Protein AF-A0A0R0M0Q2-F1 (afdb_monomer_lite)

Organism: NCBI:txid146866

Structure (mmCIF, N/CA/C/O backbone):
data_AF-A0A0R0M0Q2-F1
#
_entry.id   AF-A0A0R0M0Q2-F1
#
loop_
_atom_site.group_PDB
_atom_site.id
_atom_site.type_symbol
_atom_site.label_atom_id
_atom_site.label_alt_id
_atom_site.label_comp_id
_atom_site.label_asym_id
_atom_site.label_entity_id
_atom_site.label_seq_id
_atom_site.pdbx_PDB_ins_code
_atom_site.Cartn_x
_atom_site.Cartn_y
_atom_site.Cartn_z
_atom_site.occupancy
_atom_site.B_iso_or_equiv
_atom_site.auth_seq_id
_atom_site.auth_comp_id
_atom_site.auth_asym_id
_atom_site.auth_atom_id
_atom_site.pdbx_PDB_model_num
ATOM 1 N N . MET A 1 1 ? 24.025 -83.925 3.815 1.00 33.19 1 MET A N 1
ATOM 2 C CA . MET A 1 1 ? 25.400 -83.515 3.449 1.00 33.19 1 MET A CA 1
ATOM 3 C C . MET A 1 1 ? 25.375 -81.989 3.441 1.00 33.19 1 MET A C 1
ATOM 5 O O . MET A 1 1 ? 24.618 -81.449 2.650 1.00 33.19 1 MET A O 1
ATOM 9 N N . ASN A 1 2 ? 25.779 -81.304 4.524 1.00 28.03 2 ASN A N 1
ATOM 10 C CA . ASN A 1 2 ? 27.154 -80.847 4.848 1.00 28.03 2 ASN A CA 1
ATOM 11 C C . ASN A 1 2 ? 27.839 -80.203 3.626 1.00 28.03 2 ASN A C 1
ATOM 13 O O . ASN A 1 2 ? 27.833 -80.823 2.573 1.00 28.03 2 ASN A O 1
ATOM 17 N N . SER A 1 3 ? 28.475 -79.031 3.661 1.00 30.06 3 SER A N 1
ATOM 18 C CA . SER A 1 3 ? 28.920 -78.139 4.746 1.00 30.06 3 SER A CA 1
ATOM 19 C C . SER A 1 3 ? 29.700 -76.978 4.098 1.00 30.06 3 SER A C 1
ATOM 21 O O . SER A 1 3 ? 30.450 -77.284 3.181 1.00 30.06 3 SER A O 1
ATOM 23 N N . ALA A 1 4 ? 29.578 -75.752 4.641 1.00 29.45 4 ALA A N 1
ATOM 24 C CA . ALA A 1 4 ? 30.628 -74.716 4.817 1.00 29.45 4 ALA A CA 1
ATOM 25 C C . ALA A 1 4 ? 31.415 -74.223 3.547 1.00 29.45 4 ALA A C 1
ATOM 27 O O . ALA A 1 4 ? 31.386 -74.862 2.514 1.00 29.45 4 ALA A O 1
ATOM 28 N N . GLU A 1 5 ? 32.058 -73.053 3.425 1.00 30.53 5 GLU A N 1
ATOM 29 C CA . GLU A 1 5 ? 32.823 -72.193 4.335 1.00 30.53 5 GLU A CA 1
ATOM 30 C C . GLU A 1 5 ? 32.926 -70.733 3.808 1.00 30.53 5 GLU A C 1
ATOM 32 O O . GLU A 1 5 ? 33.046 -70.492 2.612 1.00 30.53 5 GLU A O 1
ATOM 37 N N . TYR A 1 6 ? 32.847 -69.790 4.759 1.00 29.73 6 TYR A N 1
ATOM 38 C CA . TYR A 1 6 ? 33.606 -68.543 5.004 1.00 29.73 6 TYR A CA 1
ATOM 39 C C . TYR A 1 6 ? 34.264 -67.715 3.872 1.00 29.73 6 TYR A C 1
ATOM 41 O O . TYR A 1 6 ? 35.051 -68.213 3.085 1.00 29.73 6 TYR A O 1
ATOM 49 N N . HIS A 1 7 ? 34.105 -66.380 3.933 1.00 28.92 7 HIS A N 1
ATOM 50 C CA . HIS A 1 7 ? 35.119 -65.494 4.542 1.00 28.92 7 HIS A CA 1
ATOM 51 C C . HIS A 1 7 ? 34.581 -64.078 4.825 1.00 28.92 7 HIS A C 1
ATOM 53 O O . HIS A 1 7 ? 34.069 -63.376 3.958 1.00 28.92 7 HIS A O 1
ATOM 59 N N . ILE A 1 8 ? 34.740 -63.677 6.087 1.00 29.77 8 ILE A N 1
ATOM 60 C CA . ILE A 1 8 ? 34.576 -62.329 6.632 1.00 29.77 8 ILE A CA 1
ATOM 61 C C . ILE A 1 8 ? 35.973 -61.700 6.693 1.00 29.77 8 ILE A C 1
ATOM 63 O O . ILE A 1 8 ? 36.909 -62.368 7.129 1.00 29.77 8 ILE A O 1
ATOM 67 N N . PHE A 1 9 ? 36.103 -60.414 6.361 1.00 29.97 9 PHE A N 1
ATOM 68 C CA . PHE A 1 9 ? 37.214 -59.586 6.837 1.00 29.97 9 PHE A CA 1
ATOM 69 C C . PHE A 1 9 ? 36.668 -58.482 7.746 1.00 29.97 9 PHE A C 1
ATOM 71 O O . PHE A 1 9 ? 35.964 -57.579 7.301 1.00 29.97 9 PHE A O 1
ATOM 78 N N . PHE A 1 10 ? 37.015 -58.572 9.031 1.00 31.22 10 PHE A N 1
ATOM 79 C CA . PHE A 1 10 ? 37.026 -57.453 9.967 1.00 31.22 10 PHE A CA 1
ATOM 80 C C . PHE A 1 10 ? 38.476 -57.009 10.153 1.00 31.22 10 PHE A C 1
ATOM 82 O O . PHE A 1 10 ? 39.348 -57.839 10.399 1.00 31.22 10 PHE A O 1
ATOM 89 N N . SER A 1 11 ? 38.713 -55.701 10.139 1.00 29.50 11 SER A N 1
ATOM 90 C CA . SER A 1 11 ? 39.855 -55.091 10.820 1.00 29.50 11 SER A CA 1
ATOM 91 C C . SER A 1 11 ? 39.334 -54.149 11.909 1.00 29.50 11 SER A C 1
ATOM 93 O O . SER A 1 11 ? 38.863 -53.046 11.641 1.00 29.50 11 SER A O 1
ATOM 95 N N . THR A 1 12 ? 39.388 -54.642 13.141 1.00 34.41 12 THR A N 1
ATOM 96 C CA . THR A 1 12 ? 39.450 -53.936 14.437 1.00 34.41 12 THR A CA 1
ATOM 97 C C . THR A 1 12 ? 40.794 -53.171 14.536 1.00 34.41 12 THR A C 1
ATOM 99 O O . THR A 1 12 ? 41.750 -53.622 13.920 1.00 34.41 12 THR A O 1
ATOM 102 N N . ILE A 1 13 ? 41.046 -52.039 15.211 1.00 34.59 13 ILE A N 1
ATOM 103 C CA . ILE A 1 13 ? 40.633 -51.436 16.493 1.00 34.59 13 ILE A CA 1
ATOM 104 C C . ILE A 1 13 ? 40.911 -49.916 16.411 1.00 34.59 13 ILE A C 1
ATOM 106 O O . ILE A 1 13 ? 41.911 -49.508 15.823 1.00 34.59 13 ILE A O 1
ATOM 110 N N . GLY A 1 14 ? 40.100 -49.094 17.093 1.00 30.59 14 GLY A N 1
ATOM 111 C CA . GLY A 1 14 ? 40.451 -47.703 17.409 1.00 30.59 14 GLY A CA 1
ATOM 112 C C . GLY A 1 14 ? 39.294 -46.839 17.921 1.00 30.59 14 GLY A C 1
ATOM 113 O O . GLY A 1 14 ? 39.021 -45.794 17.344 1.00 30.59 14 GLY A O 1
ATOM 114 N N . THR A 1 15 ? 38.586 -47.252 18.977 1.00 43.50 15 THR A N 1
ATOM 115 C CA . THR A 1 15 ? 37.576 -46.415 19.659 1.00 43.50 15 THR A CA 1
ATOM 116 C C . THR A 1 15 ? 38.139 -45.767 20.928 1.00 43.50 15 THR A C 1
ATOM 118 O O . THR A 1 15 ? 38.531 -46.501 21.837 1.00 43.50 15 THR A O 1
ATOM 121 N N . PRO A 1 16 ? 38.080 -44.430 21.074 1.00 41.22 16 PRO A N 1
ATOM 122 C CA . PRO A 1 16 ? 37.905 -43.766 22.362 1.00 41.22 16 PRO A CA 1
ATOM 123 C C . PRO A 1 16 ? 36.407 -43.690 22.767 1.00 41.22 16 PRO A C 1
ATOM 125 O O . PRO A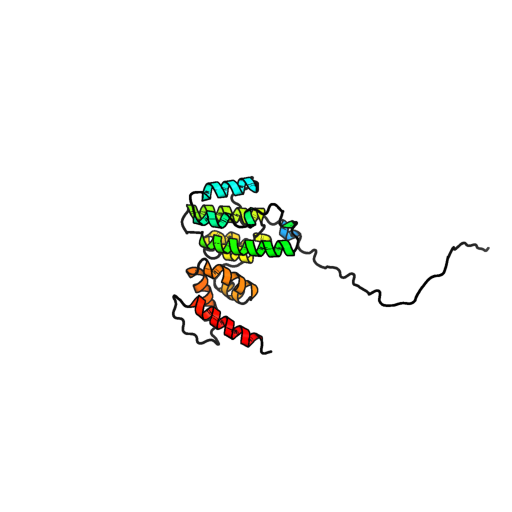 1 16 ? 35.532 -43.793 21.904 1.00 41.22 16 PRO A O 1
ATOM 128 N N . PRO A 1 17 ? 36.094 -43.538 24.072 1.00 41.28 17 PRO A N 1
ATOM 129 C CA . PRO A 1 17 ? 34.765 -43.761 24.661 1.00 41.28 17 PRO A CA 1
ATOM 130 C C . PRO A 1 17 ? 33.812 -42.542 24.540 1.00 41.28 17 PRO A C 1
ATOM 132 O O . PRO A 1 17 ? 34.216 -41.466 24.097 1.00 41.28 17 PRO A O 1
ATOM 135 N N . PRO A 1 18 ? 32.516 -42.697 24.891 1.00 52.56 18 PRO A N 1
ATOM 136 C CA . PRO A 1 18 ? 31.420 -41.920 24.331 1.00 52.56 18 PRO A CA 1
ATOM 137 C C . PRO A 1 18 ? 31.170 -40.631 25.111 1.00 52.56 18 PRO A C 1
ATOM 139 O O . PRO A 1 18 ? 30.980 -40.646 26.325 1.00 52.56 18 PRO A O 1
ATOM 142 N N . SER A 1 19 ? 31.029 -39.505 24.413 1.00 38.22 19 SER A N 1
ATOM 143 C CA . SER A 1 19 ? 30.287 -38.385 24.985 1.00 38.22 19 SER A CA 1
ATOM 144 C C . SER A 1 19 ? 29.525 -37.611 23.913 1.00 38.22 19 SER A C 1
ATOM 146 O O . SER A 1 19 ? 30.083 -37.008 23.005 1.00 38.22 19 SER A O 1
ATOM 148 N N . LYS A 1 20 ? 28.195 -37.670 24.034 1.00 42.44 20 LYS A N 1
ATOM 149 C CA . LYS A 1 20 ? 27.246 -36.669 23.537 1.00 42.44 20 LYS A CA 1
ATOM 150 C C . LYS A 1 20 ? 27.413 -36.248 22.066 1.00 42.44 20 LYS A C 1
ATOM 152 O O . LYS A 1 20 ? 27.456 -35.060 21.778 1.00 42.44 20 LYS A O 1
ATOM 157 N N . MET A 1 21 ? 27.310 -37.177 21.115 1.00 30.28 21 MET A N 1
ATOM 158 C CA . MET A 1 21 ? 26.743 -36.839 19.798 1.00 30.28 21 MET A CA 1
ATOM 159 C C . MET A 1 21 ? 25.244 -37.113 19.816 1.00 30.28 21 MET A C 1
ATOM 161 O O . MET A 1 21 ? 24.720 -38.076 19.275 1.00 30.28 21 MET A O 1
ATOM 165 N N . VAL A 1 22 ? 24.586 -36.257 20.593 1.00 35.62 22 VAL A N 1
ATOM 166 C CA . VAL A 1 22 ? 23.352 -35.576 20.237 1.00 35.62 22 VAL A CA 1
ATOM 167 C C . VAL A 1 22 ? 22.468 -36.336 19.240 1.00 35.62 22 VAL A C 1
ATOM 169 O O . VAL A 1 22 ? 22.621 -36.230 18.025 1.00 35.62 22 VAL A O 1
ATOM 172 N N . LYS A 1 23 ? 21.442 -36.996 19.785 1.00 38.28 23 LYS A N 1
ATOM 173 C CA . LYS A 1 23 ? 20.125 -37.072 19.150 1.00 38.28 23 LYS A CA 1
ATOM 174 C C . LYS A 1 23 ? 19.669 -35.635 18.816 1.00 38.28 23 LYS A C 1
ATOM 176 O O . LYS A 1 23 ? 18.943 -35.029 19.591 1.00 38.28 23 LYS A O 1
ATOM 181 N N . ARG A 1 24 ? 20.163 -35.056 17.720 1.00 32.81 24 ARG A N 1
ATOM 182 C CA . ARG A 1 24 ? 19.582 -33.893 17.034 1.00 32.81 24 ARG A CA 1
ATOM 183 C C . ARG A 1 24 ? 18.883 -34.535 15.854 1.00 32.81 24 ARG A C 1
ATOM 185 O O . ARG A 1 24 ? 19.502 -34.902 14.865 1.00 32.81 24 ARG A O 1
ATOM 192 N N . GLU A 1 25 ? 17.643 -34.954 16.063 1.00 34.62 25 GLU A N 1
ATOM 193 C CA . GLU A 1 25 ? 16.556 -34.129 15.544 1.00 34.62 25 GLU A CA 1
ATOM 194 C C . GLU A 1 25 ? 16.832 -33.842 14.065 1.00 34.62 25 GLU A C 1
ATOM 196 O O . GLU A 1 25 ? 17.155 -32.739 13.648 1.00 34.62 25 GLU A O 1
ATOM 201 N N . ILE A 1 26 ? 16.702 -34.861 13.223 1.00 33.97 26 ILE A N 1
ATOM 202 C CA . ILE A 1 26 ? 15.508 -35.039 12.377 1.00 33.97 26 ILE A CA 1
ATOM 203 C C . ILE A 1 26 ? 14.237 -34.356 12.957 1.00 33.97 26 ILE A C 1
ATOM 205 O O . ILE A 1 26 ? 13.189 -34.968 13.139 1.00 33.97 26 ILE A O 1
ATOM 209 N N . LEU A 1 27 ? 14.315 -33.054 13.243 1.00 31.27 27 LEU A N 1
ATOM 210 C CA . LEU A 1 27 ? 13.204 -32.123 13.139 1.00 31.27 27 LEU A CA 1
ATOM 211 C C . LEU A 1 27 ? 13.241 -31.722 11.664 1.00 31.27 27 LEU A C 1
ATOM 213 O O . LEU A 1 27 ? 13.905 -30.775 11.264 1.00 31.27 27 LEU A O 1
ATOM 217 N N . ARG A 1 28 ? 12.671 -32.524 10.759 1.00 32.09 28 ARG A N 1
ATOM 218 C CA . ARG A 1 28 ? 11.304 -32.259 10.291 1.00 32.09 28 ARG A CA 1
ATOM 219 C C . ARG A 1 28 ? 10.938 -30.790 10.520 1.00 32.09 28 ARG A C 1
ATOM 221 O O . ARG A 1 28 ? 10.085 -30.479 11.348 1.00 32.09 28 ARG A O 1
ATOM 228 N N . VAL A 1 29 ? 11.542 -29.896 9.736 1.00 30.59 29 VAL A N 1
ATOM 229 C CA . VAL A 1 29 ? 10.914 -28.617 9.405 1.00 30.59 29 VAL A CA 1
ATOM 230 C C . VAL A 1 29 ? 9.670 -28.962 8.588 1.00 30.59 29 VAL A C 1
ATOM 232 O O . VAL A 1 29 ? 9.652 -29.011 7.360 1.00 30.59 29 VAL A O 1
ATOM 235 N N . LYS A 1 30 ? 8.614 -29.312 9.324 1.00 32.03 30 LYS A N 1
ATOM 236 C CA . LYS A 1 30 ? 7.230 -29.293 8.882 1.00 32.03 30 LYS A CA 1
ATOM 237 C C . LYS A 1 30 ? 6.885 -27.837 8.562 1.00 32.03 30 LYS A C 1
ATOM 239 O O . LYS A 1 30 ? 6.341 -27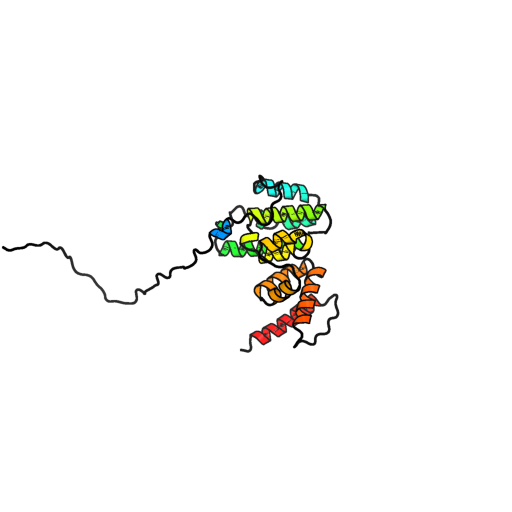.150 9.416 1.00 32.03 30 LYS A O 1
ATOM 244 N N . SER A 1 31 ? 7.179 -27.369 7.352 1.00 34.66 31 SER A N 1
ATOM 245 C CA . SER A 1 31 ? 6.522 -26.170 6.804 1.00 34.66 31 SER A CA 1
ATOM 246 C C . SER A 1 31 ? 6.673 -25.993 5.288 1.00 34.66 31 SER A C 1
ATOM 248 O O . SER A 1 31 ? 6.588 -24.877 4.798 1.00 34.66 31 SER A O 1
ATOM 250 N N . PHE A 1 32 ? 6.749 -27.064 4.492 1.00 32.50 32 PHE A N 1
ATOM 251 C CA . PHE A 1 32 ? 6.430 -26.964 3.052 1.00 32.50 32 PHE A CA 1
ATOM 252 C C . PHE A 1 32 ? 4.911 -27.021 2.777 1.00 32.50 32 PHE A C 1
ATOM 254 O O . PHE A 1 32 ? 4.456 -27.526 1.759 1.00 32.50 32 PHE A O 1
ATOM 261 N N . LYS A 1 33 ? 4.096 -26.465 3.683 1.00 38.97 33 LYS A N 1
ATOM 262 C CA . LYS A 1 33 ? 2.758 -25.963 3.345 1.00 38.97 33 LYS A CA 1
ATOM 263 C C . LYS A 1 33 ? 2.892 -24.453 3.172 1.00 38.97 33 LYS A C 1
ATOM 265 O O . LYS A 1 33 ? 2.846 -23.765 4.187 1.00 38.97 33 LYS A O 1
ATOM 270 N N . LYS A 1 34 ? 3.106 -23.983 1.931 1.00 39.62 34 LYS A N 1
ATOM 271 C CA . LYS A 1 34 ? 2.775 -22.620 1.428 1.00 39.62 34 LYS A CA 1
ATOM 272 C C . LYS A 1 34 ? 3.296 -22.292 0.012 1.00 39.62 34 LYS A C 1
ATOM 274 O O . LYS A 1 34 ? 3.368 -21.128 -0.355 1.00 39.62 34 LYS A O 1
ATOM 279 N N . THR A 1 35 ? 3.626 -23.268 -0.833 1.00 37.94 35 THR A N 1
ATOM 280 C CA . THR A 1 35 ? 3.962 -22.975 -2.245 1.00 37.94 35 THR A CA 1
ATOM 281 C C . THR A 1 35 ? 2.740 -22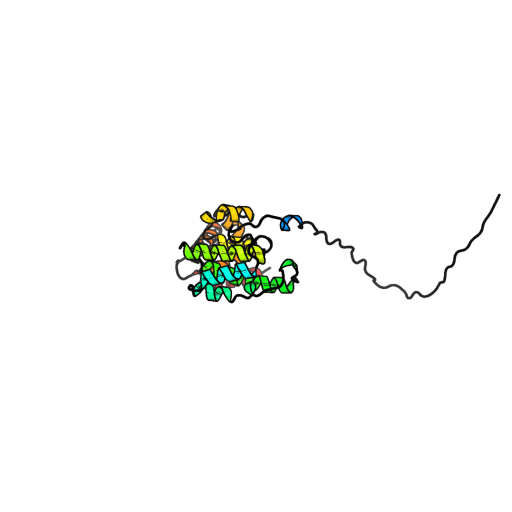.634 -3.105 1.00 37.94 35 THR A C 1
ATOM 283 O O . THR A 1 35 ? 2.889 -22.004 -4.145 1.00 37.94 35 THR A O 1
ATOM 286 N N . THR A 1 36 ? 1.523 -22.970 -2.667 1.00 39.06 36 THR A N 1
ATOM 287 C CA . THR A 1 36 ? 0.279 -22.675 -3.400 1.00 39.06 36 THR A CA 1
ATOM 288 C C . THR A 1 36 ? -0.139 -21.200 -3.366 1.00 39.06 36 THR A C 1
ATOM 290 O O . THR A 1 36 ? -0.821 -20.756 -4.283 1.00 39.06 36 THR A O 1
ATOM 293 N N . ASP A 1 37 ? 0.296 -20.415 -2.371 1.00 44.16 37 ASP A N 1
ATOM 294 C CA . ASP A 1 37 ? -0.044 -18.980 -2.267 1.00 44.16 37 ASP A CA 1
ATOM 295 C C . ASP A 1 37 ? 0.767 -18.090 -3.231 1.00 44.16 37 ASP A C 1
ATOM 297 O O . ASP A 1 37 ? 0.371 -16.962 -3.517 1.00 44.16 37 ASP A O 1
ATOM 301 N N . LEU A 1 38 ? 1.891 -18.583 -3.768 1.00 42.28 38 LEU A N 1
ATOM 302 C CA . LEU A 1 38 ? 2.772 -17.812 -4.658 1.00 42.28 38 LEU A CA 1
ATOM 303 C C . LEU A 1 38 ? 2.243 -17.690 -6.098 1.00 42.28 38 LEU A C 1
ATOM 305 O O . LEU A 1 38 ? 2.768 -16.889 -6.869 1.00 42.28 38 LEU A O 1
ATOM 309 N N . TYR A 1 39 ? 1.199 -18.441 -6.457 1.00 46.22 39 TYR A N 1
ATOM 310 C CA . TYR A 1 39 ? 0.616 -18.460 -7.806 1.00 46.22 39 TYR A CA 1
ATOM 311 C C . TYR A 1 39 ? -0.769 -17.807 -7.880 1.00 46.22 39 TYR A C 1
ATOM 313 O O . TYR A 1 39 ? -1.480 -17.956 -8.873 1.00 46.22 39 TYR A O 1
ATOM 321 N N . GLN A 1 40 ? -1.170 -17.060 -6.849 1.00 55.38 40 GLN A N 1
ATOM 322 C CA . GLN A 1 40 ? -2.368 -16.231 -6.940 1.00 55.38 40 GLN A CA 1
ATOM 323 C C . GLN A 1 40 ? -2.114 -15.070 -7.909 1.00 55.38 40 GLN A C 1
ATOM 325 O O . GLN A 1 40 ? -1.060 -14.418 -7.861 1.00 55.38 40 GLN A O 1
ATOM 330 N N . LYS A 1 41 ? -3.088 -14.836 -8.803 1.00 59.91 41 LYS A N 1
ATOM 331 C CA . LYS A 1 41 ? -3.115 -13.647 -9.662 1.00 59.91 41 LYS A CA 1
ATOM 332 C C . LYS A 1 41 ? -2.965 -12.408 -8.768 1.00 59.91 41 LYS A C 1
ATOM 334 O O . LYS A 1 41 ? -3.634 -12.366 -7.732 1.00 59.91 41 LYS A O 1
ATOM 339 N N . PRO A 1 42 ? -2.122 -11.430 -9.141 1.00 64.69 42 PRO A N 1
ATOM 340 C CA . PRO A 1 42 ? -1.917 -10.245 -8.324 1.00 64.69 42 PRO A CA 1
ATOM 341 C C . PRO A 1 42 ? -3.241 -9.544 -8.023 1.00 64.69 42 PRO A C 1
ATOM 343 O O . PRO A 1 42 ? -4.164 -9.533 -8.846 1.00 64.69 42 PRO A O 1
ATOM 346 N N . VAL A 1 43 ? -3.340 -8.982 -6.820 1.00 60.19 43 VAL A N 1
ATOM 347 C CA . VAL A 1 43 ? -4.589 -8.388 -6.313 1.00 60.19 43 VAL A CA 1
ATOM 348 C C . VAL A 1 43 ? -5.083 -7.247 -7.205 1.00 60.19 43 VAL A C 1
ATOM 350 O O . VAL A 1 43 ? -6.291 -7.120 -7.424 1.00 60.19 43 VAL A O 1
ATOM 353 N N . PHE A 1 44 ? -4.138 -6.492 -7.759 1.00 65.75 44 PHE A N 1
ATOM 354 C CA . PHE A 1 44 ? -4.336 -5.301 -8.567 1.00 65.75 44 PHE A CA 1
ATOM 355 C C . PHE A 1 44 ? -3.394 -5.366 -9.772 1.00 65.75 44 PHE A C 1
ATOM 357 O O . PHE A 1 44 ? -2.200 -5.608 -9.588 1.00 65.75 44 PHE A O 1
ATOM 364 N N . LEU A 1 45 ? -3.932 -5.195 -10.982 1.00 64.12 45 LEU A N 1
ATOM 365 C CA . LEU A 1 45 ? -3.152 -5.108 -12.214 1.00 64.12 45 LEU A CA 1
ATOM 366 C C . LEU A 1 45 ? -3.748 -4.056 -13.141 1.00 64.12 45 LEU A C 1
ATOM 368 O O . LEU A 1 45 ? -4.895 -4.190 -13.567 1.00 64.12 45 LEU A O 1
ATOM 372 N N . LEU A 1 46 ? -2.969 -3.032 -13.483 1.00 77.56 46 LEU A N 1
ATOM 373 C CA . LEU A 1 46 ? -3.344 -2.108 -14.552 1.00 77.56 46 LEU A CA 1
ATOM 374 C C . LEU A 1 46 ? -3.060 -2.767 -15.908 1.00 77.56 46 LEU A C 1
ATOM 376 O O . LEU A 1 46 ? -1.932 -3.167 -16.182 1.00 77.56 46 LEU A O 1
ATOM 380 N N . GLU A 1 47 ? -4.064 -2.848 -16.784 1.00 77.19 47 GLU A N 1
ATOM 381 C CA . GLU A 1 47 ? -3.924 -3.504 -18.099 1.00 77.19 47 GLU A CA 1
ATOM 382 C C . GLU A 1 47 ? -2.759 -2.926 -18.914 1.00 77.19 47 GLU A C 1
ATOM 384 O O . GLU A 1 47 ? -1.939 -3.650 -19.470 1.00 77.19 47 GLU A O 1
ATOM 389 N N . LYS A 1 48 ? -2.615 -1.600 -18.889 1.00 76.69 48 LYS A N 1
ATOM 390 C CA . LYS A 1 48 ? -1.560 -0.872 -19.607 1.00 76.69 48 LYS A CA 1
ATOM 391 C C . LYS A 1 48 ? -0.138 -1.085 -19.084 1.00 76.69 48 LYS A C 1
ATOM 393 O O . LYS A 1 48 ? 0.793 -0.527 -19.654 1.00 76.69 48 LYS A O 1
ATOM 398 N N . THR A 1 49 ? 0.038 -1.813 -17.986 1.00 85.00 49 THR A N 1
ATOM 399 C CA . THR A 1 49 ? 1.357 -2.116 -17.420 1.00 85.00 49 THR A CA 1
ATOM 400 C C . THR A 1 49 ? 1.668 -3.610 -17.439 1.00 85.00 49 THR A C 1
ATOM 402 O O . THR A 1 49 ? 2.690 -4.007 -16.885 1.00 85.00 49 THR A O 1
ATOM 405 N N . LEU A 1 50 ? 0.794 -4.458 -18.003 1.00 82.88 50 LEU A N 1
ATOM 406 C CA . LEU A 1 50 ? 0.938 -5.922 -17.979 1.00 82.88 50 LEU A CA 1
ATOM 407 C C . LEU A 1 50 ? 2.251 -6.400 -18.605 1.00 82.88 50 LEU A C 1
ATOM 409 O O . LEU A 1 50 ? 2.943 -7.205 -17.993 1.00 82.88 50 LEU A O 1
ATOM 413 N N . GLU A 1 51 ? 2.599 -5.843 -19.763 1.00 84.56 51 GLU A N 1
ATOM 414 C CA . GLU A 1 51 ? 3.783 -6.230 -20.542 1.00 84.56 51 GLU A CA 1
ATOM 415 C C . GLU A 1 51 ? 5.038 -5.419 -20.189 1.00 84.56 51 GLU A C 1
ATOM 417 O O . GLU A 1 51 ? 6.108 -5.671 -20.735 1.00 84.56 51 GLU A O 1
ATOM 422 N N . LEU A 1 52 ? 4.917 -4.419 -19.309 1.00 87.25 52 LEU A N 1
ATOM 423 C CA . LEU A 1 52 ? 6.052 -3.572 -18.952 1.00 87.25 52 LEU A CA 1
ATOM 424 C C . LEU A 1 52 ? 6.956 -4.316 -17.988 1.00 87.25 52 LEU A C 1
ATOM 426 O O . LEU A 1 52 ? 6.490 -4.726 -16.924 1.00 87.25 52 LEU A O 1
ATOM 430 N N . ASP A 1 53 ? 8.246 -4.393 -18.304 1.00 90.31 53 ASP A N 1
ATOM 431 C CA . ASP A 1 53 ? 9.252 -4.842 -17.349 1.00 90.31 53 ASP A CA 1
ATOM 432 C C . ASP A 1 53 ? 9.451 -3.822 -16.207 1.00 90.31 53 ASP A C 1
ATOM 434 O O . ASP A 1 53 ? 8.793 -2.777 -16.113 1.00 90.31 53 ASP A O 1
ATOM 438 N N . LYS A 1 54 ? 10.341 -4.151 -15.268 1.00 89.00 54 LYS A N 1
ATOM 439 C CA . LYS A 1 54 ? 10.564 -3.330 -14.077 1.00 89.00 54 LYS A CA 1
ATOM 440 C C . LYS A 1 54 ? 11.110 -1.940 -14.401 1.00 89.00 54 LYS A C 1
ATOM 442 O O . LYS A 1 54 ? 10.740 -0.988 -13.715 1.00 89.00 54 LYS A O 1
ATOM 447 N N . GLU A 1 55 ? 11.996 -1.825 -15.383 1.00 91.31 55 GLU A N 1
ATOM 448 C CA . GLU A 1 55 ? 12.619 -0.554 -15.756 1.00 91.31 55 GLU A CA 1
ATOM 449 C C . GLU A 1 55 ? 11.614 0.299 -16.532 1.00 91.31 55 GLU A C 1
ATOM 451 O O . GLU A 1 55 ? 11.335 1.425 -16.128 1.00 91.31 55 GLU A O 1
ATOM 456 N N . GLN A 1 56 ? 10.934 -0.287 -17.517 1.00 93.00 56 GLN A N 1
ATOM 457 C CA . GLN A 1 56 ? 9.884 0.373 -18.295 1.00 93.00 56 GLN A CA 1
ATOM 458 C C . GLN A 1 56 ? 8.728 0.878 -17.421 1.00 93.00 56 GLN A C 1
ATOM 460 O O . GLN A 1 56 ? 8.223 1.988 -17.606 1.00 93.00 56 GLN A O 1
ATOM 465 N N . HIS A 1 57 ? 8.296 0.081 -16.440 1.00 92.44 57 HIS A N 1
ATOM 466 C CA . HIS A 1 57 ? 7.244 0.497 -15.519 1.00 92.44 57 HIS A CA 1
ATOM 467 C C . HIS A 1 57 ? 7.723 1.638 -14.603 1.00 92.44 57 HIS A C 1
ATOM 469 O O . HIS A 1 57 ? 6.967 2.573 -14.331 1.00 92.44 57 HIS A O 1
ATOM 475 N N . PHE A 1 58 ? 8.983 1.612 -14.157 1.00 91.69 58 PHE A N 1
ATOM 476 C CA . PHE A 1 58 ? 9.549 2.714 -13.379 1.00 91.69 58 PHE A CA 1
ATOM 477 C C . PHE A 1 58 ? 9.686 4.001 -14.207 1.00 91.69 58 PHE A C 1
ATOM 479 O O . PHE A 1 58 ? 9.319 5.072 -13.723 1.00 91.69 58 PHE A O 1
ATOM 486 N N . ASP A 1 59 ? 10.107 3.904 -15.467 1.00 91.00 59 ASP A N 1
ATOM 487 C CA . ASP A 1 59 ? 10.188 5.042 -16.387 1.00 91.00 59 ASP A CA 1
ATOM 488 C C . ASP A 1 59 ? 8.814 5.665 -16.639 1.00 91.00 59 ASP A C 1
ATOM 490 O O . ASP A 1 59 ? 8.666 6.889 -16.618 1.00 91.00 59 ASP A O 1
ATOM 494 N N . LEU A 1 60 ? 7.772 4.841 -16.782 1.00 90.62 60 LEU A N 1
ATOM 495 C CA . LEU A 1 60 ? 6.400 5.332 -16.873 1.00 90.62 60 LEU A CA 1
ATOM 496 C C . LEU A 1 60 ? 5.987 6.099 -15.604 1.00 90.62 60 LEU A C 1
ATOM 498 O O . LEU A 1 60 ? 5.339 7.142 -15.702 1.00 90.62 60 LEU A O 1
ATOM 502 N N . ILE A 1 61 ? 6.372 5.627 -14.412 1.00 91.19 61 ILE A N 1
ATOM 503 C CA . ILE A 1 61 ? 6.131 6.357 -13.157 1.00 91.19 61 ILE A CA 1
ATOM 504 C C . ILE A 1 61 ? 6.863 7.703 -13.172 1.00 91.19 61 ILE A C 1
ATOM 506 O O . ILE A 1 61 ? 6.256 8.722 -12.832 1.00 91.19 61 ILE A O 1
ATOM 510 N N . LEU A 1 62 ? 8.129 7.742 -13.594 1.00 90.44 62 LEU A N 1
ATOM 511 C CA . LEU A 1 62 ? 8.906 8.982 -13.691 1.00 90.44 62 LEU A CA 1
ATOM 512 C C . LEU A 1 62 ? 8.237 9.990 -14.632 1.00 90.44 62 LEU A C 1
ATOM 514 O O . LEU A 1 62 ? 7.961 11.116 -14.223 1.00 90.44 62 LEU A O 1
ATOM 518 N N . GLN A 1 63 ? 7.863 9.562 -15.838 1.00 88.94 63 GLN A N 1
ATOM 519 C CA . GLN A 1 63 ? 7.178 10.411 -16.819 1.00 88.94 63 GLN A CA 1
ATOM 520 C C . GLN A 1 63 ? 5.868 10.996 -16.281 1.00 88.94 63 GLN A C 1
ATOM 522 O O . GLN A 1 63 ? 5.520 12.136 -16.574 1.00 88.94 63 GLN A O 1
ATOM 527 N N . LYS A 1 64 ? 5.110 10.226 -15.491 1.00 87.56 64 LYS A N 1
ATOM 528 C CA . LYS A 1 64 ? 3.827 10.685 -14.933 1.00 87.56 64 LYS A CA 1
ATOM 529 C C . LYS A 1 64 ? 3.979 11.526 -13.666 1.00 87.56 64 LYS A C 1
ATOM 531 O O . LYS A 1 64 ? 3.017 12.183 -13.273 1.00 87.56 64 LYS A O 1
ATOM 536 N N . THR A 1 65 ? 5.158 11.537 -13.049 1.00 85.38 65 THR A N 1
ATOM 537 C CA . THR A 1 65 ? 5.440 12.265 -11.801 1.00 85.38 65 THR A CA 1
ATOM 538 C C . THR A 1 65 ? 6.341 13.482 -11.985 1.00 85.38 65 THR A C 1
ATOM 540 O O . THR A 1 65 ? 6.582 14.187 -11.005 1.00 85.38 65 THR A O 1
ATOM 543 N N . ASP A 1 66 ? 6.813 13.768 -13.202 1.00 76.56 66 ASP A N 1
ATOM 544 C CA . ASP A 1 66 ? 7.832 14.799 -13.429 1.00 76.56 66 ASP A CA 1
ATOM 545 C C . ASP A 1 66 ? 7.388 16.204 -12.972 1.00 76.56 66 ASP A C 1
ATOM 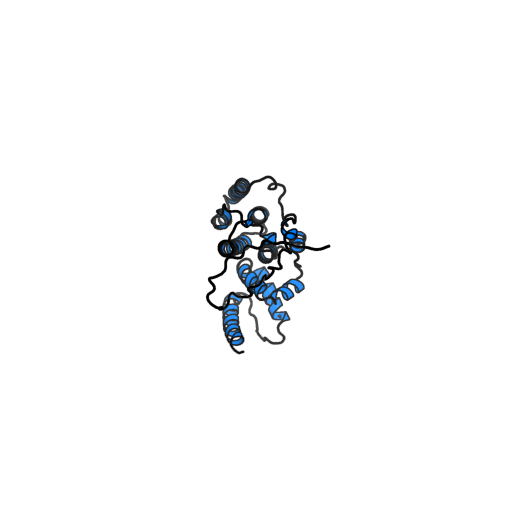547 O O . ASP A 1 66 ? 8.142 16.937 -12.334 1.00 76.56 66 ASP A O 1
ATOM 551 N N . ASP A 1 67 ? 6.109 16.538 -13.113 1.00 73.56 67 ASP A N 1
ATOM 552 C CA . ASP A 1 67 ? 5.590 17.832 -12.645 1.00 73.56 67 ASP A CA 1
ATOM 553 C C . ASP A 1 67 ? 5.127 17.826 -11.176 1.00 73.56 67 ASP A C 1
ATOM 555 O O . ASP A 1 67 ? 4.622 18.827 -10.670 1.00 73.56 67 ASP A O 1
ATOM 559 N N . LEU A 1 68 ? 5.254 16.699 -10.464 1.00 77.81 68 LEU A N 1
ATOM 560 C CA . LEU A 1 68 ? 4.693 16.515 -9.124 1.00 77.81 68 LEU A CA 1
ATOM 561 C C . LEU A 1 68 ? 5.788 16.314 -8.076 1.00 77.81 68 LEU A C 1
ATOM 563 O O . LEU A 1 68 ? 6.212 15.197 -7.763 1.00 77.81 68 LEU A O 1
ATOM 567 N N . SER A 1 69 ? 6.190 17.427 -7.458 1.00 76.44 69 SER A N 1
ATOM 568 C CA . SER A 1 69 ? 7.208 17.475 -6.398 1.00 76.44 69 SER A CA 1
ATOM 569 C C . SER A 1 69 ? 6.952 16.483 -5.253 1.00 76.44 69 SER A C 1
ATOM 571 O O . SER A 1 69 ? 7.900 15.908 -4.712 1.00 76.44 69 SER A O 1
ATOM 573 N N . ILE A 1 70 ? 5.679 16.228 -4.931 1.00 75.69 70 ILE A N 1
ATOM 574 C CA . ILE A 1 70 ? 5.260 15.306 -3.870 1.00 75.69 70 ILE A CA 1
ATOM 575 C C . ILE A 1 70 ? 5.685 13.852 -4.150 1.00 75.69 70 ILE A C 1
ATOM 577 O O . ILE A 1 70 ? 6.173 13.168 -3.250 1.00 75.69 70 ILE A O 1
ATOM 581 N N . TYR A 1 71 ? 5.619 13.404 -5.408 1.00 81.62 71 TYR A N 1
ATOM 582 C CA . TYR A 1 71 ? 6.027 12.054 -5.806 1.00 81.62 71 TYR A CA 1
ATOM 583 C C . TYR A 1 71 ? 7.536 11.952 -6.062 1.00 81.62 71 TYR A C 1
ATOM 585 O O . TYR A 1 71 ? 8.126 10.915 -5.766 1.00 81.62 71 TYR A O 1
ATOM 593 N N . LYS A 1 72 ? 8.211 13.032 -6.485 1.00 80.81 72 LYS A N 1
ATOM 594 C CA . LYS A 1 72 ? 9.681 13.039 -6.658 1.00 80.81 72 LYS A CA 1
ATOM 595 C C . LYS A 1 72 ? 10.433 12.620 -5.391 1.00 80.81 72 LYS A C 1
ATOM 597 O O . LYS A 1 72 ? 11.445 11.926 -5.466 1.00 80.81 72 LYS A O 1
ATOM 602 N N . GLN A 1 73 ? 9.944 13.005 -4.211 1.00 80.00 73 GLN A N 1
ATOM 603 C CA . GLN A 1 73 ? 10.549 12.577 -2.944 1.00 80.00 73 GLN A CA 1
ATOM 604 C C . GLN A 1 73 ? 10.289 11.099 -2.625 1.00 80.00 73 GLN A C 1
ATOM 606 O O . GLN A 1 73 ? 11.149 10.444 -2.032 1.00 80.00 73 GLN A O 1
ATOM 611 N N . LEU A 1 74 ? 9.129 10.567 -3.019 1.00 85.25 74 LEU A N 1
ATOM 612 C CA . LEU A 1 74 ? 8.779 9.158 -2.849 1.00 85.25 74 LEU A CA 1
ATOM 613 C C . LEU A 1 74 ? 9.710 8.253 -3.668 1.00 85.25 74 LEU A C 1
ATOM 615 O O . LEU A 1 74 ? 10.199 7.250 -3.150 1.00 85.25 74 LEU A O 1
ATOM 619 N N . LEU A 1 75 ? 10.005 8.642 -4.913 1.00 84.19 75 LEU A N 1
ATOM 620 C CA . LEU A 1 75 ? 10.818 7.853 -5.848 1.00 84.19 75 LEU A CA 1
ATOM 621 C C . LEU A 1 75 ? 12.301 7.767 -5.461 1.00 84.19 75 LEU A C 1
ATOM 623 O O . LEU A 1 75 ? 13.000 6.866 -5.909 1.00 84.19 75 LEU A O 1
ATOM 627 N N . LYS A 1 76 ? 12.773 8.623 -4.543 1.00 83.94 76 LYS A N 1
ATOM 628 C CA . LYS A 1 76 ? 14.099 8.483 -3.907 1.00 83.94 76 LYS A CA 1
ATOM 629 C C . LYS A 1 76 ? 14.174 7.307 -2.924 1.00 83.94 76 LYS A C 1
ATOM 631 O O . LYS A 1 76 ? 15.235 7.049 -2.354 1.00 83.94 76 LYS A O 1
ATOM 636 N N . SER A 1 77 ? 13.058 6.624 -2.661 1.00 85.12 77 SER A N 1
ATOM 637 C CA . SER A 1 77 ? 13.048 5.454 -1.791 1.00 85.12 77 SER A CA 1
ATOM 638 C C . SER A 1 77 ? 13.901 4.324 -2.357 1.00 85.12 77 SER A C 1
ATOM 640 O O . SER A 1 77 ? 13.871 4.023 -3.549 1.00 85.12 77 SER A O 1
ATOM 642 N N . LYS A 1 78 ? 14.604 3.624 -1.461 1.00 85.25 78 LYS A N 1
ATOM 643 C CA . LYS A 1 78 ? 15.445 2.479 -1.816 1.00 85.25 78 LYS A CA 1
ATOM 644 C C . LYS A 1 78 ? 14.667 1.339 -2.471 1.00 85.25 78 LYS A C 1
ATOM 646 O O . LYS A 1 78 ? 15.281 0.538 -3.158 1.00 85.25 78 LYS A O 1
ATOM 651 N N . ILE A 1 79 ? 13.346 1.249 -2.299 1.00 89.06 79 ILE A N 1
ATOM 652 C CA . ILE A 1 79 ? 12.578 0.152 -2.909 1.00 89.06 79 ILE A CA 1
ATOM 653 C C . ILE A 1 79 ? 12.606 0.185 -4.444 1.00 89.06 79 ILE A C 1
ATOM 655 O O . ILE A 1 79 ? 12.552 -0.874 -5.062 1.00 89.06 79 ILE A O 1
ATOM 659 N N . PHE A 1 80 ? 12.760 1.369 -5.049 1.00 86.94 80 PHE A N 1
ATOM 660 C CA . PHE A 1 80 ? 12.814 1.534 -6.505 1.00 86.94 80 PHE A CA 1
ATOM 661 C C . PHE A 1 80 ? 14.204 1.246 -7.091 1.00 86.94 80 PHE A C 1
ATOM 663 O O . PHE A 1 80 ? 14.321 0.957 -8.275 1.00 86.94 80 PHE A O 1
ATOM 670 N N . SER A 1 81 ? 15.262 1.268 -6.272 1.00 83.50 81 SER A N 1
ATOM 671 C CA . SER A 1 81 ? 16.639 0.999 -6.713 1.00 83.50 81 SER A CA 1
ATOM 672 C C . SER A 1 81 ? 17.115 -0.431 -6.443 1.00 83.50 81 SER A C 1
ATOM 674 O O . SER A 1 81 ? 18.212 -0.819 -6.850 1.00 83.50 81 SER A O 1
ATOM 676 N N . VAL A 1 82 ? 16.307 -1.248 -5.762 1.00 81.44 82 VAL A N 1
ATOM 677 C CA . VAL A 1 82 ? 16.643 -2.646 -5.476 1.00 81.44 82 VAL A CA 1
ATOM 678 C C . VAL A 1 82 ? 16.547 -3.463 -6.763 1.00 81.44 82 VAL A C 1
ATOM 680 O O . VAL A 1 82 ? 15.452 -3.762 -7.225 1.00 81.44 82 VAL A O 1
ATOM 683 N N . LYS A 1 83 ? 17.691 -3.862 -7.330 1.00 80.50 83 LYS A N 1
ATOM 684 C CA . LYS A 1 83 ? 17.749 -4.737 -8.519 1.00 80.50 83 LYS A CA 1
ATOM 685 C C . LYS A 1 83 ? 17.474 -6.209 -8.206 1.00 80.50 83 LYS A C 1
ATOM 687 O O . LYS A 1 83 ? 16.979 -6.937 -9.056 1.00 80.50 83 LYS A O 1
ATOM 692 N N . LYS A 1 84 ? 17.793 -6.646 -6.987 1.00 82.56 84 LYS A N 1
ATOM 693 C CA . LYS A 1 84 ? 17.678 -8.047 -6.572 1.00 82.56 84 LYS A CA 1
ATOM 694 C C . LYS A 1 84 ? 16.211 -8.459 -6.422 1.00 82.56 84 LYS A C 1
ATOM 696 O O . LYS A 1 84 ? 15.436 -7.737 -5.797 1.00 82.56 84 LYS A O 1
ATOM 701 N N . ASP A 1 85 ? 15.859 -9.634 -6.940 1.00 84.81 85 ASP A N 1
ATOM 702 C CA . ASP A 1 85 ? 14.532 -10.218 -6.741 1.00 84.81 85 ASP A CA 1
ATOM 703 C C . ASP A 1 85 ? 14.294 -10.502 -5.253 1.00 84.81 85 ASP A C 1
ATOM 705 O O . ASP A 1 85 ? 15.131 -11.113 -4.576 1.00 84.81 85 ASP A O 1
ATOM 709 N N . ARG A 1 86 ? 13.137 -10.067 -4.750 1.00 87.12 86 ARG A N 1
ATOM 710 C CA . ARG A 1 86 ? 12.730 -10.233 -3.356 1.00 87.12 86 ARG A CA 1
ATOM 711 C C . ARG A 1 86 ? 12.739 -11.701 -2.932 1.00 87.12 86 ARG A C 1
ATOM 713 O O . ARG A 1 86 ? 13.161 -11.986 -1.816 1.00 87.12 86 ARG A O 1
ATOM 720 N N . MET A 1 87 ? 12.369 -12.626 -3.822 1.00 85.31 87 MET A N 1
ATOM 721 C CA . MET A 1 87 ? 12.352 -14.067 -3.518 1.00 85.31 87 MET A CA 1
ATOM 722 C C . MET A 1 87 ? 13.745 -14.644 -3.219 1.00 85.31 87 MET A C 1
ATOM 724 O O . MET A 1 87 ? 13.862 -15.678 -2.572 1.00 85.31 87 MET A O 1
ATOM 728 N N . SER A 1 88 ? 14.807 -13.960 -3.653 1.00 87.69 88 SER A N 1
ATOM 729 C CA . SER A 1 88 ? 16.202 -14.360 -3.429 1.00 87.69 88 SER A CA 1
ATOM 730 C C . SER A 1 88 ? 16.866 -13.646 -2.238 1.00 87.69 88 SER A C 1
ATOM 732 O O . SER A 1 88 ? 18.079 -13.771 -2.015 1.00 87.69 88 SER A O 1
ATOM 734 N N . MET A 1 89 ? 16.118 -12.821 -1.498 1.00 89.81 89 MET A N 1
ATOM 735 C CA . MET A 1 89 ? 16.640 -12.089 -0.344 1.00 89.81 89 MET A CA 1
ATOM 736 C C . MET A 1 89 ? 16.845 -13.016 0.856 1.00 89.81 89 MET A C 1
ATOM 738 O O . MET A 1 89 ? 16.051 -13.912 1.119 1.00 89.81 89 MET A O 1
ATOM 742 N N . THR A 1 90 ? 17.911 -12.772 1.619 1.00 91.06 90 THR A N 1
ATOM 743 C CA . THR A 1 90 ? 18.055 -13.378 2.947 1.00 91.06 90 THR A CA 1
ATOM 744 C C . THR A 1 90 ? 17.084 -12.717 3.922 1.00 91.06 90 THR A C 1
ATOM 746 O O . THR A 1 90 ? 16.642 -11.589 3.697 1.00 91.06 90 THR A O 1
ATOM 749 N N . GLU A 1 91 ? 16.813 -13.358 5.058 1.00 90.31 91 GLU A N 1
ATOM 750 C CA . GLU A 1 91 ? 15.919 -12.802 6.081 1.00 90.31 91 GLU A CA 1
ATOM 751 C C . GLU A 1 91 ? 16.362 -11.402 6.556 1.00 90.31 91 GLU A C 1
ATOM 753 O O . GLU A 1 91 ? 15.547 -10.497 6.738 1.00 90.31 91 GLU A O 1
ATOM 758 N N . GLN A 1 92 ? 17.672 -11.177 6.706 1.00 91.38 92 GLN A N 1
ATOM 759 C CA . GLN A 1 92 ? 18.207 -9.867 7.085 1.00 91.38 92 GLN A CA 1
ATOM 760 C C . GLN A 1 92 ? 17.951 -8.805 6.005 1.00 91.38 92 GLN A C 1
ATOM 762 O O . GLN A 1 92 ? 17.556 -7.683 6.332 1.00 91.38 92 GLN A O 1
ATOM 767 N N . MET A 1 93 ? 18.150 -9.150 4.727 1.00 90.00 93 MET A N 1
ATOM 768 C CA . MET A 1 93 ? 17.851 -8.255 3.605 1.00 90.00 93 MET A CA 1
ATOM 769 C C . MET A 1 93 ? 16.355 -7.948 3.540 1.00 90.00 93 MET A C 1
ATOM 771 O O . MET A 1 93 ? 15.982 -6.786 3.386 1.00 90.00 93 MET A O 1
ATOM 775 N N . GLU A 1 94 ? 15.505 -8.956 3.737 1.00 90.81 94 GLU A N 1
ATOM 776 C CA . GLU A 1 94 ? 14.055 -8.788 3.742 1.00 90.81 94 GLU A CA 1
ATOM 777 C C . GLU A 1 94 ? 13.591 -7.867 4.880 1.00 90.81 94 GLU A C 1
ATOM 779 O O . GLU A 1 94 ? 12.764 -6.984 4.660 1.00 90.81 94 GLU A O 1
ATOM 784 N N . ARG A 1 95 ? 14.154 -7.987 6.089 1.00 89.44 95 ARG A N 1
ATOM 785 C CA . ARG A 1 95 ? 13.831 -7.078 7.206 1.00 89.44 95 ARG A CA 1
ATOM 786 C C . ARG A 1 95 ? 14.176 -5.619 6.888 1.00 89.44 95 ARG A C 1
ATOM 788 O O . ARG A 1 95 ? 13.401 -4.720 7.219 1.00 89.44 95 ARG A O 1
ATOM 795 N N . ILE A 1 96 ? 15.326 -5.371 6.257 1.00 91.12 96 ILE A N 1
ATOM 796 C CA . ILE A 1 96 ? 15.746 -4.021 5.844 1.00 91.12 96 ILE A CA 1
ATOM 797 C C . ILE A 1 96 ? 14.835 -3.502 4.727 1.00 91.12 96 ILE A C 1
ATOM 799 O O . ILE A 1 96 ? 14.360 -2.366 4.795 1.00 91.12 96 ILE A O 1
ATOM 803 N N . PHE A 1 97 ? 14.550 -4.344 3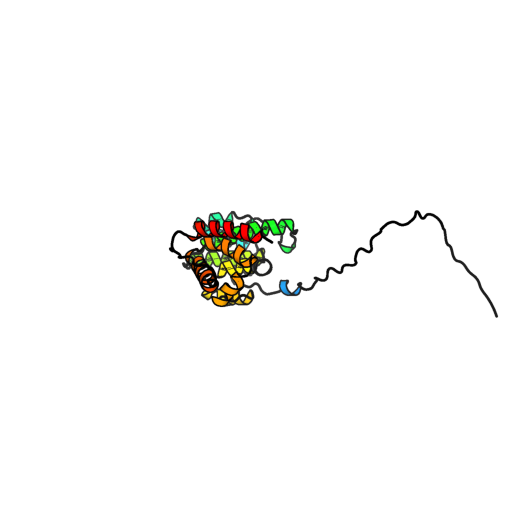.735 1.00 93.19 97 PHE A N 1
ATOM 804 C CA . PHE A 1 97 ? 13.640 -4.033 2.641 1.00 93.19 97 PHE A CA 1
ATOM 805 C C . PHE A 1 97 ? 12.247 -3.664 3.162 1.00 93.19 97 PHE A C 1
ATOM 807 O O . PHE A 1 97 ? 11.739 -2.598 2.829 1.00 93.19 97 PHE A O 1
ATOM 814 N N . ASN A 1 98 ? 11.677 -4.475 4.056 1.00 91.94 98 ASN A N 1
ATOM 815 C CA . ASN A 1 98 ? 10.364 -4.243 4.657 1.00 91.94 98 ASN A CA 1
ATOM 816 C C . ASN A 1 98 ? 10.289 -2.916 5.417 1.00 91.94 98 ASN A C 1
ATOM 818 O O . ASN A 1 98 ? 9.264 -2.242 5.366 1.00 91.94 98 ASN A O 1
ATOM 822 N N . ARG A 1 99 ? 11.369 -2.496 6.087 1.00 90.88 99 ARG A N 1
ATOM 823 C CA . ARG A 1 99 ? 11.415 -1.178 6.735 1.00 90.88 99 ARG A CA 1
ATOM 824 C C . ARG A 1 99 ? 11.265 -0.055 5.709 1.00 90.88 99 ARG A C 1
ATOM 826 O O . ARG A 1 99 ? 10.399 0.800 5.863 1.00 90.88 99 ARG A O 1
ATOM 833 N N . HIS A 1 100 ? 12.064 -0.095 4.643 1.00 92.88 100 HIS A N 1
ATOM 834 C CA . HIS A 1 100 ? 11.988 0.894 3.568 1.00 92.88 100 HIS A CA 1
ATOM 835 C C . HIS A 1 100 ? 10.651 0.846 2.824 1.00 92.88 100 HIS A C 1
ATOM 837 O O . HIS A 1 100 ? 10.117 1.895 2.465 1.00 92.88 100 HIS A O 1
ATOM 843 N N . LEU A 1 101 ? 10.091 -0.347 2.630 1.00 94.00 101 LEU A N 1
ATOM 844 C CA . LEU A 1 101 ? 8.784 -0.544 2.022 1.00 94.00 101 LEU A CA 1
ATOM 845 C C . LEU A 1 101 ? 7.695 0.138 2.848 1.00 94.00 101 LEU A C 1
ATOM 847 O O . LEU A 1 101 ? 7.022 1.016 2.323 1.00 94.00 101 LEU A O 1
ATOM 851 N N . VAL A 1 102 ? 7.579 -0.175 4.142 1.00 92.44 102 VAL A N 1
ATOM 852 C CA . VAL A 1 102 ? 6.578 0.434 5.037 1.00 92.44 102 VAL A CA 1
ATOM 853 C C . VAL A 1 102 ? 6.679 1.960 5.030 1.00 92.44 102 VAL A C 1
ATOM 855 O O . VAL A 1 102 ? 5.667 2.635 4.852 1.00 92.44 102 VAL A O 1
ATOM 858 N N . ASP A 1 103 ? 7.888 2.514 5.151 1.00 91.38 103 ASP A N 1
ATOM 859 C CA . ASP A 1 103 ? 8.095 3.967 5.114 1.00 91.38 103 ASP A CA 1
ATOM 860 C C . ASP A 1 103 ? 7.642 4.579 3.780 1.00 91.38 103 ASP A C 1
ATOM 862 O O . ASP A 1 103 ? 7.105 5.689 3.743 1.00 91.38 103 ASP A O 1
ATOM 866 N N . THR A 1 104 ? 7.837 3.854 2.677 1.00 93.12 104 THR A N 1
ATOM 867 C CA . THR A 1 104 ? 7.388 4.281 1.347 1.00 93.12 104 THR A CA 1
ATOM 868 C C . THR A 1 104 ? 5.871 4.245 1.239 1.00 93.12 104 THR A C 1
ATOM 870 O O . THR A 1 104 ? 5.289 5.207 0.755 1.00 93.12 104 THR A O 1
ATOM 873 N N . LEU A 1 105 ? 5.212 3.200 1.741 1.00 94.19 105 LEU A N 1
ATOM 874 C CA . LEU A 1 105 ? 3.750 3.084 1.700 1.00 94.19 105 LEU A CA 1
ATOM 875 C C . LEU A 1 105 ? 3.075 4.168 2.543 1.00 94.19 105 LEU A C 1
ATOM 877 O O . LEU A 1 105 ? 2.110 4.779 2.096 1.00 94.19 105 LEU A O 1
ATOM 881 N N . VAL A 1 106 ? 3.616 4.476 3.725 1.00 91.00 106 VAL A N 1
ATOM 882 C CA . VAL A 1 106 ? 3.108 5.570 4.568 1.00 91.00 106 VAL A CA 1
ATOM 883 C C . VAL A 1 106 ? 3.233 6.918 3.851 1.00 91.00 106 VAL A C 1
ATOM 885 O O . VAL A 1 106 ? 2.319 7.739 3.918 1.00 91.00 106 VAL A O 1
ATOM 888 N N . LYS A 1 107 ? 4.34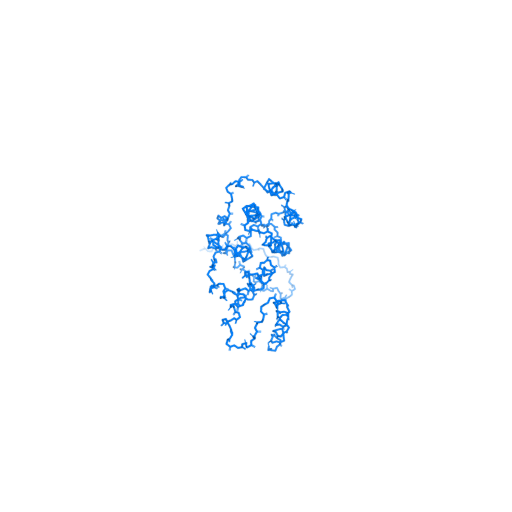3 7.157 3.139 1.00 90.62 107 LYS A N 1
ATOM 889 C CA . LYS A 1 107 ? 4.508 8.360 2.307 1.00 90.62 107 LYS A CA 1
ATOM 890 C C . LYS A 1 107 ? 3.547 8.361 1.120 1.00 90.62 107 LYS A C 1
ATOM 892 O O . LYS A 1 107 ? 2.913 9.378 0.876 1.00 90.62 107 LYS A O 1
ATOM 897 N N . LEU A 1 108 ? 3.393 7.239 0.424 1.00 91.69 108 LEU A N 1
ATOM 898 C CA . LEU A 1 108 ? 2.478 7.099 -0.709 1.00 91.69 108 LEU A CA 1
ATOM 899 C C . LEU A 1 108 ? 1.025 7.378 -0.297 1.00 91.69 108 LEU A C 1
ATOM 901 O O . LEU A 1 108 ? 0.326 8.112 -0.987 1.00 91.69 108 LEU A O 1
ATOM 905 N N . CYS A 1 109 ? 0.611 6.891 0.874 1.00 89.69 109 CYS A N 1
ATOM 906 C CA . CYS A 1 109 ? -0.705 7.157 1.457 1.00 89.69 109 CYS A CA 1
ATOM 907 C C . CYS A 1 109 ? -0.972 8.666 1.663 1.00 89.69 109 CYS A C 1
ATOM 909 O O . CYS A 1 109 ? -2.093 9.130 1.456 1.00 89.69 109 CYS A O 1
ATOM 911 N N . LYS A 1 110 ? 0.068 9.452 1.996 1.00 85.69 110 LYS A N 1
ATOM 912 C CA . LYS A 1 110 ? -0.008 10.927 2.074 1.00 85.69 110 LYS A CA 1
ATOM 913 C C . LYS A 1 110 ? -0.117 11.605 0.714 1.00 85.69 110 LYS A C 1
ATOM 915 O O . LYS A 1 110 ? -0.692 12.678 0.626 1.00 85.69 110 LYS A O 1
ATOM 920 N N . CYS A 1 111 ? 0.517 11.034 -0.311 1.00 82.88 111 CYS A N 1
ATOM 921 C CA . CYS A 1 111 ? 0.632 11.657 -1.634 1.00 82.88 111 CYS A CA 1
ATOM 922 C C . CYS A 1 111 ? -0.642 11.517 -2.468 1.00 82.88 111 CYS A C 1
ATOM 924 O O . CYS A 1 111 ? -0.815 12.225 -3.460 1.00 82.88 111 CYS A O 1
ATOM 926 N N . ARG A 1 112 ? -1.505 10.566 -2.106 1.00 80.44 112 ARG A N 1
ATOM 927 C CA . ARG A 1 112 ? -2.803 10.413 -2.740 1.00 80.44 112 ARG A CA 1
ATOM 928 C C . ARG A 1 112 ? -3.638 11.653 -2.440 1.00 80.44 112 ARG A C 1
ATOM 930 O O . ARG A 1 112 ? -3.886 11.912 -1.268 1.00 80.44 112 ARG A O 1
ATOM 937 N N . ASN A 1 113 ? -4.123 12.335 -3.468 1.00 70.12 113 ASN A N 1
ATOM 938 C CA . ASN A 1 113 ? -5.267 13.231 -3.354 1.00 70.12 113 ASN A CA 1
ATOM 939 C C . ASN A 1 113 ? -6.466 12.559 -4.032 1.00 70.12 113 ASN A C 1
ATOM 941 O O . ASN A 1 113 ? -6.302 11.586 -4.770 1.00 70.12 113 ASN A O 1
ATOM 945 N N . ASP A 1 114 ? -7.669 13.064 -3.777 1.00 66.81 114 ASP A N 1
ATOM 946 C CA . ASP A 1 114 ? -8.894 12.528 -4.386 1.00 66.81 114 ASP A CA 1
ATOM 947 C C . ASP A 1 114 ? -9.094 13.034 -5.833 1.00 66.81 114 ASP A C 1
ATOM 949 O O . ASP A 1 114 ? -10.132 12.800 -6.448 1.00 66.81 114 ASP A O 1
ATOM 953 N N . ASP A 1 115 ? -8.093 13.718 -6.406 1.00 74.06 115 ASP A N 1
ATOM 954 C CA . ASP A 1 115 ? -8.095 14.131 -7.808 1.00 74.06 115 ASP A CA 1
ATOM 955 C C . ASP A 1 115 ? -7.665 12.992 -8.753 1.00 74.06 115 ASP A C 1
ATOM 957 O O . ASP A 1 115 ? -6.855 12.120 -8.429 1.00 74.06 115 ASP A O 1
ATOM 961 N N . GLN A 1 116 ? -8.205 13.010 -9.974 1.00 73.88 116 GLN A N 1
ATOM 962 C CA . GLN A 1 116 ? -8.024 11.932 -10.950 1.00 73.88 116 GLN A CA 1
ATOM 963 C C . GLN A 1 116 ? -6.552 11.719 -11.354 1.00 73.88 116 GLN A C 1
ATOM 965 O O . GLN A 1 116 ? -6.133 10.583 -11.599 1.00 73.88 116 GLN A O 1
ATOM 970 N N . LYS A 1 117 ? -5.750 12.793 -11.426 1.00 78.81 117 LYS A N 1
ATOM 971 C CA . LYS A 1 117 ? -4.345 12.727 -11.864 1.00 78.81 117 LYS A CA 1
ATOM 972 C C . LYS A 1 117 ? -3.487 12.018 -10.817 1.00 78.81 117 LYS A C 1
ATOM 974 O O . LYS A 1 117 ? -2.748 11.092 -11.149 1.00 78.81 117 LYS A O 1
ATOM 979 N N . THR A 1 118 ? -3.594 12.423 -9.556 1.00 79.12 118 THR A N 1
ATOM 980 C CA . THR A 1 118 ? -2.853 11.812 -8.446 1.00 79.12 118 THR A CA 1
ATOM 981 C C . THR A 1 118 ? -3.384 10.424 -8.100 1.00 79.12 118 THR A C 1
ATOM 983 O O . THR A 1 118 ? -2.575 9.551 -7.790 1.00 79.12 118 THR A O 1
ATOM 986 N N . GLY A 1 119 ? -4.690 10.174 -8.247 1.00 81.81 119 GLY A N 1
ATOM 987 C CA . GLY A 1 119 ? -5.282 8.840 -8.117 1.00 81.81 119 GLY A CA 1
ATOM 988 C C . GLY A 1 119 ? -4.721 7.847 -9.140 1.00 81.81 119 GLY A C 1
ATOM 989 O O . GLY A 1 119 ? -4.348 6.727 -8.788 1.00 81.81 119 GLY A O 1
ATOM 990 N N . PHE A 1 120 ? -4.557 8.268 -10.399 1.00 85.25 120 PHE A N 1
ATOM 991 C CA . PHE A 1 120 ? -3.920 7.425 -11.411 1.00 85.25 120 PHE A CA 1
ATOM 992 C C . PHE A 1 120 ? -2.451 7.102 -11.071 1.00 85.25 120 PHE A C 1
ATOM 994 O O . PHE A 1 120 ? -2.027 5.951 -11.182 1.00 85.25 120 PHE A O 1
ATOM 1001 N N . ILE A 1 121 ? -1.677 8.096 -10.631 1.00 87.88 121 ILE A N 1
ATOM 1002 C CA . ILE A 1 121 ? -0.260 7.919 -10.267 1.00 87.88 121 ILE A CA 1
ATOM 1003 C C . ILE A 1 121 ? -0.111 7.014 -9.044 1.00 87.88 121 ILE A C 1
ATOM 1005 O O . ILE A 1 121 ? 0.756 6.141 -9.025 1.00 87.88 121 ILE A O 1
ATOM 1009 N N . PHE A 1 122 ? -0.975 7.188 -8.045 1.00 90.38 122 PHE A N 1
ATOM 1010 C CA . PHE A 1 122 ? -1.048 6.309 -6.886 1.00 90.38 122 PHE A CA 1
ATOM 1011 C C . PHE A 1 122 ? -1.237 4.853 -7.323 1.00 90.38 122 PHE A C 1
ATOM 1013 O O . PHE A 1 122 ? -0.440 3.994 -6.949 1.00 90.38 122 PHE A O 1
ATOM 1020 N N . ASN A 1 123 ? -2.221 4.598 -8.188 1.00 90.38 123 ASN A N 1
ATOM 1021 C CA . ASN A 1 123 ? -2.496 3.265 -8.721 1.00 90.38 123 ASN A CA 1
ATOM 1022 C C . ASN A 1 123 ? -1.312 2.683 -9.492 1.00 90.38 123 ASN A C 1
ATOM 1024 O O . ASN A 1 123 ? -0.998 1.507 -9.334 1.00 90.38 123 ASN A O 1
ATOM 1028 N N . LEU A 1 124 ? -0.622 3.504 -10.283 1.00 91.00 124 LEU A N 1
ATOM 1029 C CA . LEU A 1 124 ? 0.565 3.079 -11.019 1.00 91.00 124 LEU A CA 1
ATOM 1030 C C . LEU A 1 124 ? 1.692 2.623 -10.076 1.00 91.00 124 LEU A C 1
ATOM 1032 O O . LEU A 1 124 ? 2.309 1.583 -10.284 1.00 91.00 124 LEU A O 1
ATOM 1036 N N . ILE A 1 125 ? 1.924 3.360 -8.990 1.00 92.50 125 ILE A N 1
ATOM 1037 C CA . ILE A 1 125 ? 2.946 3.002 -8.000 1.00 92.50 125 ILE A CA 1
ATOM 1038 C C . ILE A 1 125 ? 2.531 1.760 -7.200 1.00 92.50 125 ILE A C 1
ATOM 1040 O O . ILE A 1 125 ? 3.369 0.901 -6.925 1.00 92.50 125 ILE A O 1
ATOM 1044 N N . VAL A 1 126 ? 1.253 1.630 -6.834 1.00 92.81 126 VAL A N 1
ATOM 1045 C CA . VAL A 1 126 ? 0.738 0.428 -6.157 1.00 92.81 126 VAL A CA 1
ATOM 1046 C C . VAL A 1 126 ? 0.904 -0.809 -7.041 1.00 92.81 126 VAL A C 1
ATOM 1048 O O . VAL A 1 126 ? 1.416 -1.821 -6.562 1.00 92.81 126 VAL A O 1
ATOM 1051 N N . ASP A 1 127 ? 0.561 -0.713 -8.329 1.00 92.88 127 ASP A N 1
ATOM 1052 C CA . ASP A 1 127 ? 0.762 -1.777 -9.322 1.00 92.88 127 ASP A CA 1
ATOM 1053 C C . ASP A 1 127 ? 2.235 -2.206 -9.396 1.00 92.88 127 ASP A C 1
ATOM 1055 O O . ASP A 1 127 ? 2.546 -3.396 -9.337 1.00 92.88 127 ASP A O 1
ATOM 1059 N N . TYR A 1 128 ? 3.159 -1.240 -9.433 1.00 93.06 128 TYR A N 1
ATOM 1060 C CA . TYR A 1 128 ? 4.597 -1.510 -9.434 1.00 93.06 128 TYR A CA 1
ATOM 1061 C C . TYR A 1 128 ? 5.039 -2.293 -8.196 1.00 93.06 128 TYR A C 1
ATOM 1063 O O . TYR A 1 128 ? 5.752 -3.293 -8.298 1.00 93.06 128 TYR A O 1
ATOM 1071 N N . ILE A 1 129 ? 4.608 -1.853 -7.013 1.00 93.31 129 ILE A N 1
ATOM 1072 C CA . ILE A 1 129 ? 4.989 -2.483 -5.745 1.00 93.31 129 ILE A CA 1
ATOM 1073 C C . ILE A 1 129 ? 4.369 -3.888 -5.633 1.00 93.31 129 ILE A C 1
ATOM 1075 O O . ILE A 1 129 ? 5.000 -4.801 -5.100 1.00 93.31 129 ILE A O 1
ATOM 1079 N N . ILE A 1 130 ? 3.170 -4.110 -6.167 1.00 91.19 130 ILE A N 1
ATOM 1080 C CA . ILE A 1 130 ? 2.565 -5.446 -6.235 1.00 91.19 130 ILE A CA 1
ATOM 1081 C C . ILE A 1 130 ? 3.369 -6.360 -7.160 1.00 91.19 130 ILE A C 1
ATOM 1083 O O . ILE A 1 130 ? 3.802 -7.423 -6.721 1.00 91.19 130 ILE A O 1
ATOM 1087 N N . LYS A 1 131 ? 3.661 -5.928 -8.389 1.00 88.69 131 LYS A N 1
ATOM 1088 C CA . LYS A 1 131 ? 4.388 -6.745 -9.374 1.00 88.69 131 LYS A CA 1
ATOM 1089 C C . LYS A 1 131 ? 5.806 -7.091 -8.948 1.00 88.69 131 LYS A C 1
ATOM 1091 O O . LYS A 1 131 ? 6.222 -8.238 -9.059 1.00 88.69 131 LYS A O 1
ATOM 1096 N N . TYR A 1 132 ? 6.547 -6.098 -8.467 1.00 89.81 132 TYR A N 1
ATOM 1097 C CA . TYR A 1 132 ? 7.996 -6.221 -8.295 1.00 89.81 132 TYR A CA 1
ATOM 1098 C C . TYR A 1 132 ? 8.440 -6.341 -6.845 1.00 89.81 132 TYR A C 1
ATOM 1100 O O . TYR A 1 132 ? 9.588 -6.700 -6.582 1.00 89.81 132 TYR A O 1
ATOM 1108 N N . CYS A 1 133 ? 7.562 -6.032 -5.891 1.00 90.62 133 CYS A N 1
ATOM 1109 C CA . CYS A 1 133 ? 7.828 -6.224 -4.468 1.00 90.62 133 CYS A CA 1
ATOM 1110 C C . CYS A 1 133 ? 6.908 -7.272 -3.834 1.00 90.62 133 CYS A C 1
ATOM 1112 O O . CYS A 1 133 ? 7.126 -7.599 -2.666 1.00 90.62 133 CYS A O 1
ATOM 1114 N N . TYR A 1 134 ? 5.915 -7.805 -4.559 1.00 90.69 134 TYR A N 1
ATOM 1115 C CA . TYR A 1 134 ? 5.000 -8.854 -4.090 1.00 90.69 134 TYR A CA 1
ATOM 1116 C C . TYR A 1 134 ? 4.329 -8.508 -2.749 1.00 90.69 134 TYR A C 1
ATOM 1118 O O . TYR A 1 134 ? 4.177 -9.347 -1.855 1.00 90.69 134 TYR A O 1
ATOM 1126 N N . ILE A 1 135 ? 3.989 -7.229 -2.558 1.00 92.12 135 ILE A N 1
ATOM 1127 C CA . ILE A 1 135 ? 3.443 -6.717 -1.291 1.00 92.12 135 ILE A CA 1
ATOM 1128 C C . ILE A 1 135 ? 2.118 -7.399 -0.915 1.00 92.12 135 ILE A C 1
ATOM 1130 O O . ILE A 1 135 ? 1.859 -7.645 0.259 1.00 92.12 135 ILE A O 1
ATOM 1134 N N . ASP A 1 136 ? 1.325 -7.794 -1.906 1.00 90.38 136 ASP A N 1
ATOM 1135 C CA . ASP A 1 136 ? 0.080 -8.545 -1.755 1.00 90.38 136 ASP A CA 1
ATOM 1136 C C . ASP A 1 136 ? 0.281 -9.976 -1.232 1.00 90.38 136 ASP A C 1
ATOM 1138 O O . ASP A 1 136 ? -0.678 -10.621 -0.817 1.00 90.38 136 ASP A O 1
ATOM 1142 N N . ARG A 1 137 ? 1.520 -10.476 -1.195 1.00 87.69 137 ARG A N 1
ATOM 1143 C CA . ARG A 1 137 ? 1.866 -11.803 -0.663 1.00 87.69 137 ARG A CA 1
ATOM 1144 C C . ARG A 1 137 ? 2.575 -11.706 0.680 1.00 87.69 137 ARG A C 1
ATOM 1146 O O . ARG A 1 137 ? 2.209 -12.411 1.618 1.00 87.69 137 ARG A O 1
ATOM 1153 N N . TYR A 1 138 ? 3.557 -10.814 0.782 1.00 89.75 138 TYR A N 1
ATOM 1154 C CA . TYR A 1 138 ? 4.437 -10.726 1.951 1.00 89.75 138 TYR A CA 1
ATOM 1155 C C . TYR A 1 138 ? 4.030 -9.652 2.974 1.00 89.75 138 TYR A C 1
ATOM 1157 O O . TYR A 1 138 ? 4.447 -9.721 4.127 1.00 89.75 138 TYR A O 1
ATOM 1165 N N . ASN A 1 139 ? 3.226 -8.659 2.583 1.00 93.19 139 ASN A N 1
ATOM 1166 C CA . ASN A 1 139 ? 2.892 -7.478 3.392 1.00 93.19 139 ASN A CA 1
ATOM 1167 C C . ASN A 1 139 ? 1.410 -7.092 3.215 1.00 93.19 139 ASN A C 1
ATOM 1169 O O . ASN A 1 139 ? 1.058 -5.931 2.988 1.00 93.19 139 ASN A O 1
ATOM 1173 N N . LYS A 1 140 ? 0.527 -8.098 3.291 1.00 92.25 140 LYS A N 1
ATOM 1174 C CA . LYS A 1 140 ? -0.922 -7.946 3.081 1.00 92.25 140 LYS A CA 1
ATOM 1175 C C . LYS A 1 140 ? -1.533 -6.868 3.975 1.00 92.25 140 LYS A C 1
ATOM 1177 O O . LYS A 1 140 ? -2.355 -6.088 3.510 1.00 92.25 140 LYS A O 1
ATOM 1182 N N . THR A 1 141 ? -1.113 -6.803 5.238 1.00 92.75 141 THR A N 1
ATOM 1183 C CA . THR A 1 141 ? -1.603 -5.814 6.209 1.00 92.75 141 THR A CA 1
ATOM 1184 C C . THR A 1 141 ? -1.237 -4.391 5.802 1.00 92.75 141 THR A C 1
ATOM 1186 O O . THR A 1 141 ? -2.073 -3.498 5.870 1.00 92.75 141 THR A O 1
ATOM 1189 N N . GLU A 1 142 ? 0.003 -4.161 5.374 1.00 95.19 142 GLU A N 1
ATOM 1190 C CA . GLU A 1 142 ? 0.452 -2.846 4.927 1.00 95.19 142 GLU A CA 1
ATOM 1191 C C . GLU A 1 142 ? -0.256 -2.409 3.641 1.00 95.19 142 GLU A C 1
ATOM 1193 O O . GLU A 1 142 ? -0.647 -1.248 3.539 1.00 95.19 142 GLU A O 1
ATOM 1198 N N . LEU A 1 143 ? -0.450 -3.325 2.682 1.00 94.88 143 LEU A N 1
ATOM 1199 C CA . LEU A 1 143 ? -1.223 -3.035 1.472 1.00 94.88 143 LEU A CA 1
ATOM 1200 C C . LEU A 1 143 ? -2.687 -2.737 1.815 1.00 94.88 143 LEU A C 1
ATOM 1202 O O . LEU A 1 143 ? -3.249 -1.771 1.314 1.00 94.88 143 LEU A O 1
ATOM 1206 N N . PHE A 1 144 ? -3.294 -3.517 2.707 1.00 94.31 144 PHE A N 1
ATOM 1207 C CA . PHE A 1 144 ? -4.652 -3.266 3.176 1.00 94.31 144 PHE A CA 1
ATOM 1208 C C . PHE A 1 144 ? -4.794 -1.873 3.789 1.00 94.31 144 PHE A C 1
ATOM 1210 O O . PHE A 1 144 ? -5.675 -1.121 3.387 1.00 94.31 144 PHE A O 1
ATOM 1217 N N . LEU A 1 145 ? -3.896 -1.498 4.704 1.00 94.06 145 LEU A N 1
ATOM 1218 C CA . LEU A 1 145 ? -3.899 -0.169 5.312 1.00 94.06 145 LEU A CA 1
ATOM 1219 C C . LEU A 1 145 ? -3.669 0.932 4.270 1.00 94.06 145 LEU A C 1
ATOM 1221 O O . LEU A 1 145 ? -4.317 1.966 4.331 1.00 94.06 145 LEU A O 1
ATOM 1225 N N . LEU A 1 146 ? -2.826 0.717 3.261 1.00 94.12 146 LEU A N 1
ATOM 1226 C CA . LEU A 1 146 ? -2.664 1.684 2.174 1.00 94.12 146 LEU A CA 1
ATOM 1227 C C . LEU A 1 146 ? -3.978 1.957 1.413 1.00 94.12 146 LEU A C 1
ATOM 1229 O O . LEU A 1 146 ? -4.235 3.100 1.040 1.00 94.12 146 LEU A O 1
ATOM 1233 N N . LEU A 1 147 ? -4.793 0.924 1.180 1.00 92.00 147 LEU A N 1
ATOM 1234 C CA . LEU A 1 147 ? -6.042 1.014 0.411 1.00 92.00 147 LEU A CA 1
ATOM 1235 C C . LEU A 1 147 ? -7.255 1.420 1.263 1.00 92.00 147 LEU A C 1
ATOM 1237 O O . LEU A 1 147 ? -8.237 1.947 0.740 1.00 92.00 147 LEU A O 1
ATOM 1241 N N . LEU A 1 148 ? -7.188 1.192 2.576 1.00 91.75 148 LEU A N 1
ATOM 1242 C CA . LEU A 1 148 ? -8.305 1.335 3.506 1.00 91.75 148 LEU A CA 1
ATOM 1243 C C . LEU A 1 148 ? -8.984 2.725 3.511 1.00 91.75 148 LEU A C 1
ATOM 1245 O O . LEU A 1 148 ? -10.219 2.754 3.543 1.00 91.75 148 LEU A O 1
ATOM 1249 N N . PRO A 1 149 ? -8.264 3.867 3.429 1.00 89.19 149 PRO A N 1
ATOM 1250 C CA . PRO A 1 149 ? -8.899 5.187 3.387 1.00 89.19 149 PRO A CA 1
ATOM 1251 C C . PRO A 1 149 ? -9.908 5.355 2.245 1.00 89.19 149 PRO A C 1
ATOM 1253 O O . PRO A 1 149 ? -10.889 6.075 2.392 1.00 89.19 149 PRO A O 1
ATOM 1256 N N . ASN A 1 150 ? -9.714 4.634 1.140 1.00 87.75 150 ASN A N 1
ATOM 1257 C CA . ASN A 1 150 ? -10.579 4.663 -0.036 1.00 87.75 150 ASN A CA 1
ATOM 1258 C C . ASN A 1 150 ? -11.218 3.289 -0.291 1.00 87.75 150 ASN A C 1
ATOM 1260 O O . ASN A 1 150 ? -11.441 2.910 -1.435 1.00 87.75 150 ASN A O 1
ATOM 1264 N N . HIS A 1 151 ? -11.507 2.524 0.767 1.00 87.06 151 HIS A N 1
ATOM 1265 C CA . HIS A 1 151 ? -11.988 1.139 0.680 1.00 87.06 151 HIS A CA 1
ATOM 1266 C C . HIS A 1 151 ? -13.192 0.906 -0.245 1.00 87.06 151 HIS A C 1
ATOM 1268 O O . HIS A 1 151 ? -13.342 -0.210 -0.727 1.00 87.06 151 HIS A O 1
ATOM 1274 N N . LEU A 1 152 ? -14.033 1.915 -0.498 1.00 86.44 152 LEU A N 1
ATOM 1275 C CA . LEU A 1 152 ? -15.145 1.815 -1.451 1.00 86.44 152 LEU A CA 1
ATOM 1276 C C . LEU A 1 152 ? -14.660 1.608 -2.894 1.00 86.44 152 LEU A C 1
ATOM 1278 O O . LEU A 1 152 ? -15.294 0.896 -3.662 1.00 86.44 152 LEU A O 1
ATOM 1282 N N . GLU A 1 153 ? -13.523 2.199 -3.260 1.00 86.19 153 GLU A N 1
ATOM 1283 C CA . GLU A 1 153 ? -12.920 2.028 -4.585 1.00 86.19 153 GLU A CA 1
ATOM 1284 C C . GLU A 1 153 ? -12.157 0.702 -4.708 1.00 86.19 153 GLU A C 1
ATOM 1286 O O . GLU A 1 153 ? -12.099 0.132 -5.793 1.00 86.19 153 GLU A O 1
ATOM 1291 N N . TYR A 1 154 ? -11.583 0.214 -3.602 1.00 88.06 154 TYR A N 1
ATOM 1292 C CA . TYR A 1 154 ? -10.716 -0.975 -3.565 1.00 88.06 154 TYR A CA 1
ATOM 1293 C C . TYR A 1 154 ? -11.374 -2.170 -2.875 1.00 88.06 154 TYR A C 1
ATOM 1295 O O . TYR A 1 154 ? -10.685 -3.034 -2.331 1.00 88.06 154 TYR A O 1
ATOM 1303 N N . GLU A 1 155 ? -12.706 -2.218 -2.821 1.00 86.75 155 GLU A N 1
ATOM 1304 C CA . GLU A 1 155 ? -13.418 -3.249 -2.063 1.00 86.75 155 GLU A CA 1
ATOM 1305 C C . GLU A 1 155 ? -13.042 -4.655 -2.554 1.00 86.75 155 GLU A C 1
ATOM 1307 O O . GLU A 1 155 ? -12.740 -5.542 -1.753 1.00 86.75 155 GLU A O 1
ATOM 1312 N N . LYS A 1 156 ? -12.970 -4.840 -3.878 1.00 87.19 156 LYS A N 1
ATOM 1313 C CA . LYS A 1 156 ? -12.604 -6.118 -4.506 1.00 87.19 156 LYS A CA 1
ATOM 1314 C C . LYS A 1 156 ? -11.174 -6.526 -4.154 1.00 87.19 156 LYS A C 1
ATOM 1316 O O . LYS A 1 156 ? -10.912 -7.692 -3.865 1.00 87.19 156 LYS A O 1
ATOM 1321 N N . GLU A 1 157 ? -10.241 -5.583 -4.174 1.00 89.06 157 GLU A N 1
ATOM 1322 C CA . GLU A 1 157 ? -8.833 -5.786 -3.839 1.00 89.06 157 GLU A CA 1
ATOM 1323 C C . GLU A 1 157 ? -8.667 -6.141 -2.358 1.00 89.06 157 GLU A C 1
ATOM 1325 O O . GLU A 1 157 ? -7.956 -7.087 -2.016 1.00 89.06 157 GLU A O 1
ATOM 1330 N N . ILE A 1 158 ? -9.369 -5.426 -1.478 1.00 89.56 158 ILE A N 1
ATOM 1331 C CA . ILE A 1 158 ? -9.384 -5.671 -0.034 1.00 89.56 158 ILE A CA 1
ATOM 1332 C C . ILE A 1 158 ? -9.922 -7.076 0.273 1.00 89.56 158 ILE A C 1
ATOM 1334 O O . ILE A 1 158 ? -9.306 -7.813 1.047 1.00 89.56 158 ILE A O 1
ATOM 1338 N N . GLN A 1 159 ? -11.010 -7.484 -0.384 1.00 86.81 159 GLN A N 1
ATOM 1339 C CA . GLN A 1 159 ? -11.568 -8.830 -0.240 1.00 86.81 159 GLN A CA 1
ATOM 1340 C C . GLN A 1 159 ? -10.593 -9.910 -0.730 1.00 86.81 159 GLN A C 1
ATOM 1342 O O . GLN A 1 159 ? -10.398 -10.913 -0.044 1.00 86.81 159 GLN A O 1
ATOM 1347 N N . LYS A 1 160 ? -9.909 -9.700 -1.866 1.00 86.81 160 LYS A N 1
ATOM 1348 C CA . LYS A 1 160 ? -8.867 -10.625 -2.363 1.00 86.81 160 LYS A CA 1
ATOM 1349 C C . LYS A 1 160 ? -7.689 -10.772 -1.396 1.00 86.81 160 LYS A C 1
ATOM 1351 O O . LYS A 1 160 ? -7.081 -11.839 -1.337 1.00 86.81 160 LYS A O 1
ATOM 1356 N N . LEU A 1 161 ? -7.367 -9.733 -0.623 1.00 87.19 161 LEU A N 1
ATOM 1357 C CA . LEU A 1 161 ? -6.350 -9.811 0.432 1.00 87.19 161 LEU A CA 1
ATOM 1358 C C . LEU A 1 161 ? -6.811 -10.621 1.656 1.00 87.19 161 LEU A C 1
ATOM 1360 O O . LEU A 1 161 ? -5.976 -10.964 2.496 1.00 87.19 161 LEU A O 1
ATOM 1364 N N . GLY A 1 162 ? -8.101 -10.962 1.737 1.00 87.19 162 GLY A N 1
ATOM 1365 C CA . GLY A 1 162 ? -8.709 -11.680 2.855 1.00 87.19 162 GLY A CA 1
ATOM 1366 C C . GLY A 1 162 ? -9.100 -10.771 4.019 1.00 87.19 162 GLY A C 1
ATOM 1367 O O . GLY A 1 162 ? -9.166 -11.243 5.154 1.00 87.19 162 GLY A O 1
ATOM 1368 N N . PHE A 1 163 ? -9.318 -9.478 3.763 1.00 87.94 163 PHE A N 1
ATOM 1369 C CA . PHE A 1 163 ? -9.743 -8.516 4.776 1.00 87.94 163 PHE A CA 1
ATOM 1370 C C . PHE A 1 163 ? -11.174 -8.039 4.546 1.00 87.94 163 PHE A C 1
ATOM 1372 O O . PHE A 1 163 ? -11.670 -7.986 3.423 1.00 87.94 163 PHE A O 1
ATOM 1379 N N . GLU A 1 164 ? -11.810 -7.626 5.638 1.00 87.56 164 GLU A N 1
ATOM 1380 C CA . GLU A 1 164 ? -13.092 -6.932 5.621 1.00 87.56 164 GLU A CA 1
ATOM 1381 C C . GLU A 1 164 ? -12.861 -5.444 5.907 1.00 87.56 164 GLU A C 1
ATOM 1383 O O . GLU A 1 164 ? -12.214 -5.078 6.891 1.00 87.56 164 GLU A O 1
ATOM 1388 N N . SER A 1 165 ? -13.413 -4.571 5.063 1.00 84.31 165 SER A N 1
ATOM 1389 C CA . SER A 1 165 ? -13.384 -3.112 5.250 1.00 84.31 165 SER A CA 1
ATOM 1390 C C . SER A 1 165 ? -14.469 -2.611 6.209 1.00 84.31 165 SER A C 1
ATOM 1392 O O . SER A 1 165 ? -14.472 -1.441 6.592 1.00 84.31 165 SER A O 1
ATOM 1394 N N . ALA A 1 166 ? -15.387 -3.487 6.630 1.00 86.06 166 ALA A N 1
ATOM 1395 C CA . ALA A 1 166 ? -16.452 -3.141 7.556 1.00 86.06 166 ALA A CA 1
ATOM 1396 C C . ALA A 1 166 ? -15.879 -2.625 8.884 1.00 86.06 166 ALA A C 1
ATOM 1398 O O . ALA A 1 166 ? -15.039 -3.266 9.519 1.00 86.06 166 ALA A O 1
ATOM 1399 N N . ARG A 1 167 ? -16.403 -1.491 9.361 1.00 84.12 167 ARG A N 1
ATOM 1400 C CA . ARG A 1 167 ? -15.930 -0.805 10.574 1.00 84.12 167 ARG A CA 1
ATOM 1401 C C . ARG A 1 167 ? -15.786 -1.743 11.777 1.00 84.12 167 ARG A C 1
ATOM 1403 O O . ARG A 1 167 ? -14.749 -1.757 12.423 1.00 84.12 167 ARG A O 1
ATOM 1410 N N . ASN A 1 168 ? -16.770 -2.599 12.048 1.00 84.31 168 ASN A N 1
ATOM 1411 C CA . ASN A 1 168 ? -16.692 -3.554 13.161 1.00 84.31 168 ASN A CA 1
ATOM 1412 C C . ASN A 1 168 ? -15.584 -4.609 12.996 1.00 84.31 168 ASN A C 1
ATOM 1414 O O . ASN A 1 168 ? -15.000 -5.032 13.995 1.00 84.31 168 ASN A O 1
ATOM 1418 N N . ALA A 1 169 ? -15.287 -5.038 11.768 1.00 86.75 169 ALA A N 1
ATOM 1419 C CA . ALA A 1 169 ? -14.193 -5.964 11.498 1.00 86.75 169 ALA A CA 1
ATOM 1420 C C . ALA A 1 169 ? -12.838 -5.288 11.751 1.00 86.75 169 ALA A C 1
ATOM 1422 O O . ALA A 1 169 ? -12.013 -5.838 12.482 1.00 86.75 169 ALA A O 1
ATOM 1423 N N . LEU A 1 170 ? -12.666 -4.046 11.282 1.00 87.56 170 LEU A N 1
ATOM 1424 C CA . LEU A 1 170 ? -11.484 -3.225 11.568 1.00 87.56 170 LEU A CA 1
ATOM 1425 C C . LEU A 1 170 ? -11.242 -3.090 13.075 1.00 87.56 170 LEU A C 1
ATOM 1427 O O . LEU A 1 170 ? -10.143 -3.350 13.558 1.00 87.56 170 LEU A O 1
ATOM 1431 N N . LEU A 1 171 ? -12.285 -2.763 13.842 1.00 86.06 171 LEU A N 1
ATOM 1432 C CA . LEU A 1 171 ? -12.185 -2.600 15.296 1.00 86.06 171 LEU A CA 1
ATOM 1433 C C . LEU A 1 171 ? -11.835 -3.909 16.020 1.00 86.06 171 LEU A C 1
ATOM 1435 O O . LEU A 1 171 ? -11.114 -3.888 17.019 1.00 86.06 171 LEU A O 1
ATOM 1439 N N . LYS A 1 172 ? -12.289 -5.064 15.514 1.00 86.12 172 LYS A N 1
ATOM 1440 C CA . LYS A 1 172 ? -11.845 -6.378 16.010 1.00 86.12 172 LYS A CA 1
ATOM 1441 C C . LYS A 1 172 ? -10.367 -6.617 15.695 1.00 86.12 172 LYS A C 1
ATOM 1443 O O . LYS A 1 172 ? -9.629 -7.036 16.584 1.00 86.12 172 LYS A O 1
ATOM 1448 N N . MET A 1 173 ? -9.924 -6.315 14.474 1.00 86.81 173 MET A N 1
ATOM 1449 C CA . MET A 1 173 ? -8.525 -6.470 14.055 1.00 86.81 173 MET A CA 1
ATOM 1450 C C . MET A 1 173 ? -7.571 -5.566 14.841 1.00 86.81 173 MET A C 1
ATOM 1452 O O . MET A 1 173 ? -6.470 -5.991 15.182 1.00 86.81 173 MET A O 1
ATOM 1456 N N . MET A 1 174 ? -8.009 -4.361 15.216 1.00 85.38 174 MET A N 1
ATOM 1457 C CA . MET A 1 174 ? -7.254 -3.432 16.066 1.00 85.38 174 MET A CA 1
ATOM 1458 C C . MET A 1 174 ? -6.914 -3.978 17.457 1.00 85.38 174 MET A C 1
ATOM 1460 O O . MET A 1 174 ? -6.005 -3.457 18.098 1.00 85.38 174 MET A O 1
ATOM 1464 N N . LYS A 1 175 ? -7.571 -5.048 17.922 1.00 82.06 175 LYS A N 1
ATOM 1465 C CA . LYS A 1 175 ? -7.176 -5.743 19.160 1.00 82.06 175 LYS A CA 1
ATOM 1466 C C . LYS A 1 175 ? -5.846 -6.494 19.016 1.00 82.06 175 LYS A C 1
ATOM 1468 O O . LYS A 1 175 ? -5.195 -6.789 20.015 1.00 82.06 175 LYS A O 1
ATOM 1473 N N . SER A 1 176 ? -5.426 -6.803 17.789 1.00 84.56 176 SER A N 1
ATOM 1474 C CA . SER A 1 176 ? -4.135 -7.428 17.502 1.00 84.56 176 SER A CA 1
ATOM 1475 C C . SER A 1 176 ? -3.007 -6.399 17.608 1.00 84.56 176 SER A C 1
ATOM 1477 O O . SER A 1 176 ? -2.958 -5.439 16.838 1.00 84.56 176 SER A O 1
ATOM 1479 N N . LYS A 1 177 ? -2.057 -6.615 18.530 1.00 79.19 177 LYS A N 1
ATOM 1480 C CA . LYS A 1 177 ? -0.899 -5.723 18.743 1.00 79.19 177 LYS A CA 1
ATOM 1481 C C . LYS A 1 177 ? -0.088 -5.466 17.457 1.00 79.19 177 LYS A C 1
ATOM 1483 O O . LYS A 1 177 ? 0.223 -4.300 17.204 1.00 79.19 177 LYS A O 1
ATOM 1488 N N . PRO A 1 178 ? 0.236 -6.479 16.624 1.00 81.31 178 PRO A N 1
ATOM 1489 C CA . PRO A 1 178 ? 0.883 -6.250 15.331 1.00 81.31 178 PRO A CA 1
ATOM 1490 C C . PRO A 1 178 ? 0.083 -5.328 14.405 1.00 81.31 178 PRO A C 1
ATOM 1492 O O . PRO A 1 178 ? 0.637 -4.367 13.876 1.00 81.31 178 PRO A O 1
ATOM 1495 N N . PHE A 1 179 ? -1.222 -5.572 14.255 1.00 87.31 179 PHE A N 1
ATOM 1496 C CA . PHE A 1 179 ? -2.081 -4.771 13.381 1.00 87.31 179 PHE A CA 1
ATOM 1497 C C . PHE A 1 179 ? -2.192 -3.325 13.874 1.00 87.31 179 PHE A C 1
ATOM 1499 O O . PHE A 1 179 ? -1.965 -2.389 13.110 1.00 87.31 179 PHE A O 1
ATOM 1506 N N . TYR A 1 180 ? -2.453 -3.142 15.171 1.00 84.12 180 TYR A N 1
ATOM 1507 C CA . TYR A 1 180 ? -2.506 -1.835 15.823 1.00 84.12 180 TYR A CA 1
ATOM 1508 C C . TYR A 1 180 ? -1.202 -1.046 15.631 1.00 84.12 180 TYR A C 1
ATOM 1510 O O . TYR A 1 180 ? -1.225 0.128 15.262 1.00 84.12 180 TYR A O 1
ATOM 1518 N N . SER A 1 181 ? -0.048 -1.699 15.822 1.00 83.62 181 SER A N 1
ATOM 1519 C CA . SER A 1 181 ? 1.265 -1.072 15.645 1.00 83.62 181 SER A CA 1
ATOM 1520 C C . SER A 1 181 ? 1.516 -0.628 14.203 1.00 83.62 181 SER A C 1
ATOM 1522 O O . SER A 1 181 ? 2.033 0.470 13.988 1.00 83.62 181 SER A O 1
ATOM 1524 N N . THR A 1 182 ? 1.133 -1.436 13.211 1.00 86.94 182 THR A N 1
ATOM 1525 C CA . THR A 1 182 ? 1.245 -1.041 11.801 1.00 86.94 182 THR A CA 1
ATOM 1526 C C . THR A 1 182 ? 0.277 0.095 11.475 1.00 86.94 182 THR A C 1
ATOM 1528 O O . THR A 1 182 ? 0.692 1.084 10.875 1.00 86.94 182 THR A O 1
ATOM 1531 N N . MET A 1 183 ? -0.973 0.029 11.941 1.00 89.12 183 MET A N 1
ATOM 1532 C CA . MET A 1 183 ? -1.974 1.072 11.702 1.00 89.12 183 MET A CA 1
ATOM 1533 C C . MET A 1 183 ? -1.561 2.431 12.281 1.00 89.12 183 MET A C 1
ATOM 1535 O O . MET A 1 183 ? -1.745 3.456 11.630 1.00 89.12 183 MET A O 1
ATOM 1539 N N . LEU A 1 184 ? -0.904 2.459 13.446 1.00 85.81 184 LEU A N 1
ATOM 1540 C CA . LEU A 1 184 ? -0.342 3.692 14.013 1.00 85.81 184 LEU A CA 1
ATOM 1541 C C . LEU A 1 184 ? 0.662 4.388 13.083 1.00 85.81 184 LEU A C 1
ATOM 1543 O O . LEU A 1 184 ? 0.739 5.618 13.074 1.00 85.81 184 LEU A O 1
ATOM 1547 N N . LYS A 1 185 ? 1.423 3.632 12.281 1.00 87.56 185 LYS A N 1
ATOM 1548 C CA . LYS A 1 185 ? 2.349 4.217 11.297 1.00 87.56 185 LYS A CA 1
ATOM 1549 C C . LYS A 1 185 ? 1.586 4.915 10.171 1.00 87.56 185 LYS A C 1
ATOM 1551 O O . LYS A 1 185 ? 1.983 6.001 9.753 1.00 87.56 185 LYS A O 1
ATOM 1556 N N . PHE A 1 186 ? 0.477 4.323 9.731 1.00 89.56 186 PHE A N 1
ATOM 1557 C CA . PHE A 1 186 ? -0.403 4.886 8.706 1.00 89.56 186 PHE A CA 1
ATOM 1558 C C . PHE A 1 186 ? -1.272 6.034 9.232 1.00 89.56 186 PHE A C 1
ATOM 1560 O O . PHE A 1 186 ? -1.594 6.934 8.464 1.00 89.56 186 PHE A O 1
ATOM 1567 N N . CYS A 1 187 ? -1.566 6.090 10.531 1.00 85.75 187 CYS A N 1
ATOM 1568 C CA . CYS A 1 187 ? -2.368 7.156 11.142 1.00 85.75 187 CYS A CA 1
ATOM 1569 C C . CYS A 1 187 ? -1.866 8.561 10.786 1.00 85.75 187 CYS A C 1
ATOM 1571 O O . CYS A 1 187 ? -2.635 9.434 10.405 1.00 85.75 187 CYS A O 1
ATOM 1573 N N . LYS A 1 188 ? -0.540 8.753 10.797 1.00 79.56 188 LYS A N 1
ATOM 1574 C CA . LYS A 1 188 ? 0.098 10.036 10.457 1.00 79.56 188 LYS A CA 1
ATOM 1575 C C . LYS A 1 188 ? -0.047 10.435 8.986 1.00 79.56 188 LYS A C 1
ATOM 1577 O O . LYS A 1 188 ? 0.394 11.524 8.625 1.00 79.56 188 LYS A O 1
ATOM 1582 N N . SER A 1 189 ? -0.529 9.536 8.126 1.00 82.69 189 SER A N 1
ATOM 1583 C CA . SER A 1 189 ? -0.654 9.770 6.685 1.00 82.69 189 SER A CA 1
ATOM 1584 C C . SER A 1 189 ? -1.999 10.347 6.262 1.00 82.69 189 SER A C 1
ATOM 1586 O O . SER A 1 189 ? -2.024 11.185 5.370 1.00 82.69 189 SER A O 1
ATOM 1588 N N . ARG A 1 190 ? -3.081 9.932 6.923 1.00 81.56 190 ARG A N 1
ATOM 1589 C CA . ARG A 1 190 ? -4.458 10.392 6.697 1.00 81.56 190 ARG A CA 1
ATOM 1590 C C . ARG A 1 190 ? -5.165 10.499 8.056 1.00 81.56 190 ARG A C 1
ATOM 1592 O O . ARG A 1 190 ? -5.974 9.625 8.381 1.00 81.56 190 ARG A O 1
ATOM 1599 N N . PRO A 1 191 ? -4.776 11.470 8.900 1.00 82.62 191 PRO A N 1
ATOM 1600 C CA . PRO A 1 191 ? -5.229 11.535 10.287 1.00 82.62 191 PRO A CA 1
ATOM 1601 C C . PRO A 1 191 ? -6.755 11.567 10.391 1.00 82.62 191 PRO A C 1
ATOM 1603 O O . PRO A 1 191 ? -7.313 10.837 11.194 1.00 82.62 191 PRO A O 1
ATOM 1606 N N . GLU A 1 192 ? -7.448 12.271 9.499 1.00 81.75 192 GLU A N 1
ATOM 1607 C CA . GLU A 1 192 ? -8.910 12.397 9.505 1.00 81.75 192 GLU A CA 1
ATOM 1608 C C . GLU A 1 192 ? -9.615 11.035 9.442 1.00 81.75 192 GLU A C 1
ATOM 1610 O O . GLU A 1 192 ? -10.602 10.796 10.139 1.00 81.75 192 GLU A O 1
ATOM 1615 N N . PHE A 1 193 ? -9.086 10.117 8.630 1.00 85.31 193 PHE A N 1
ATOM 1616 C CA . PHE A 1 193 ? -9.639 8.775 8.480 1.00 85.31 193 PHE A CA 1
ATOM 1617 C C . PHE A 1 193 ? -9.277 7.875 9.669 1.00 85.31 193 PHE A C 1
ATOM 1619 O O . PHE A 1 193 ? -10.141 7.234 10.274 1.00 85.31 193 PHE A O 1
ATOM 1626 N N . TYR A 1 194 ? -7.991 7.810 10.017 1.00 87.19 194 TYR A N 1
ATOM 1627 C CA . TYR A 1 194 ? -7.511 6.873 11.032 1.00 87.19 194 TYR A CA 1
ATOM 1628 C C . TYR A 1 194 ? -7.877 7.294 12.454 1.00 87.19 194 TYR A C 1
ATOM 1630 O O . TYR A 1 194 ? -8.210 6.429 13.266 1.00 87.19 194 TYR A O 1
ATOM 1638 N N . ASP A 1 195 ? -7.869 8.590 12.760 1.00 83.56 195 ASP A N 1
ATOM 1639 C CA . ASP A 1 195 ? -8.221 9.116 14.081 1.00 83.56 195 ASP A CA 1
ATOM 1640 C C . ASP A 1 195 ? -9.659 8.744 14.447 1.00 83.56 195 ASP A C 1
ATOM 1642 O O . ASP A 1 195 ? -9.932 8.379 15.593 1.00 83.56 195 ASP A O 1
ATOM 1646 N N . GLN A 1 196 ? -10.566 8.736 13.465 1.00 83.31 196 GLN A N 1
ATOM 1647 C CA . GLN A 1 196 ? -11.941 8.297 13.671 1.00 83.31 196 GLN A CA 1
ATOM 1648 C C . GLN A 1 196 ? -12.016 6.806 14.038 1.00 83.31 196 GLN A C 1
ATOM 1650 O O . GLN A 1 196 ? -12.726 6.450 14.980 1.00 83.31 196 GLN A O 1
ATOM 1655 N N . LEU A 1 197 ? -11.248 5.939 13.365 1.00 86.31 197 LEU A N 1
ATOM 1656 C CA . LEU A 1 197 ? -11.170 4.510 13.704 1.00 86.31 197 LEU A CA 1
ATOM 1657 C C . LEU A 1 197 ? -10.602 4.292 15.113 1.00 86.31 197 LEU A C 1
ATOM 1659 O O . LEU A 1 197 ? -11.134 3.485 15.880 1.00 86.31 197 LEU A O 1
ATOM 1663 N N . PHE A 1 198 ? -9.554 5.033 15.485 1.00 85.62 198 PHE A N 1
ATOM 1664 C CA . PHE A 1 198 ? -9.006 4.998 16.842 1.00 85.62 198 PHE A CA 1
ATOM 1665 C C . PHE A 1 198 ? -10.031 5.460 17.874 1.00 85.62 198 PHE A C 1
ATOM 1667 O O . PHE A 1 198 ? -10.228 4.780 18.883 1.00 85.62 198 PHE A O 1
ATOM 1674 N N . TYR A 1 199 ? -10.723 6.570 17.621 1.00 83.38 199 TYR A N 1
ATOM 1675 C CA . TYR A 1 199 ? -11.776 7.069 18.497 1.00 83.38 199 TYR A CA 1
ATOM 1676 C C . TYR A 1 199 ? -12.850 6.004 18.755 1.00 83.38 199 TYR A C 1
ATOM 1678 O O . TYR A 1 199 ? -13.202 5.746 19.912 1.00 83.38 199 TYR A O 1
ATOM 1686 N N . ASP A 1 200 ? -13.334 5.337 17.707 1.00 82.88 200 ASP A N 1
ATOM 1687 C CA . ASP A 1 200 ? -14.347 4.288 17.848 1.00 82.88 200 ASP A CA 1
ATOM 1688 C C . ASP A 1 200 ? -13.829 3.079 18.617 1.00 82.88 200 ASP A C 1
ATOM 1690 O O . ASP A 1 200 ? -14.542 2.533 19.462 1.00 82.88 200 ASP A O 1
ATOM 1694 N N . PHE A 1 201 ? -12.587 2.671 18.346 1.00 84.88 201 PHE A N 1
ATOM 1695 C CA . PHE A 1 201 ? -11.939 1.580 19.058 1.00 84.88 201 PHE A CA 1
ATOM 1696 C C . PHE A 1 201 ? -11.890 1.871 20.554 1.00 84.88 201 PHE A C 1
ATOM 1698 O O . PHE A 1 201 ? -12.306 1.039 21.363 1.00 84.88 201 PHE A O 1
ATOM 1705 N N . PHE A 1 202 ? -11.466 3.074 20.941 1.00 80.81 202 PHE A N 1
ATOM 1706 C CA . PHE A 1 202 ? -11.481 3.473 22.341 1.00 80.81 202 PHE A CA 1
ATOM 1707 C C . PHE A 1 202 ? -12.909 3.508 22.892 1.00 80.81 202 PHE A C 1
ATOM 1709 O O . PHE A 1 202 ? -13.152 2.945 23.955 1.00 80.81 202 PHE A O 1
ATOM 1716 N N . LYS A 1 203 ? -13.881 4.080 22.168 1.00 77.69 203 LYS A N 1
ATOM 1717 C CA . LYS A 1 203 ? -15.290 4.137 22.597 1.00 77.69 203 LYS A CA 1
ATOM 1718 C C . LYS A 1 203 ? -15.899 2.751 22.850 1.00 77.69 203 LYS A C 1
ATOM 1720 O O . LYS A 1 203 ? -16.622 2.592 23.828 1.00 77.69 203 LYS A O 1
ATOM 1725 N N . GLN A 1 204 ? -15.603 1.748 22.026 1.00 74.44 204 GLN A N 1
ATOM 1726 C CA . GLN A 1 204 ? -16.126 0.385 22.206 1.00 74.44 204 GLN A CA 1
ATOM 1727 C C . GLN A 1 204 ? -15.472 -0.366 23.371 1.00 74.44 204 GLN A C 1
ATOM 1729 O O . GLN A 1 204 ? -16.121 -1.178 24.025 1.00 74.44 204 GLN A O 1
ATOM 1734 N N . ASN A 1 205 ? -14.203 -0.080 23.666 1.00 68.50 205 ASN A N 1
ATOM 1735 C CA . ASN A 1 205 ? -13.469 -0.725 24.757 1.00 68.50 205 ASN A CA 1
ATOM 1736 C C . ASN A 1 205 ? -13.569 0.058 26.089 1.00 68.50 205 ASN A C 1
ATOM 1738 O O . ASN A 1 205 ? -12.986 -0.338 27.097 1.00 68.50 205 ASN A O 1
ATOM 1742 N N . LYS A 1 206 ? -14.368 1.136 26.139 1.00 56.66 206 LYS A N 1
ATOM 1743 C CA . LYS A 1 206 ? -14.590 2.013 27.306 1.00 56.66 206 LYS A CA 1
ATOM 1744 C C . LYS A 1 206 ? -15.462 1.428 28.436 1.00 56.66 206 LYS A C 1
ATOM 1746 O O . LYS A 1 206 ? -16.050 2.188 29.198 1.00 56.66 206 LYS A O 1
ATOM 1751 N N . LYS A 1 207 ? -15.460 0.108 28.662 1.00 48.00 207 LYS A N 1
ATOM 1752 C CA . LYS A 1 207 ? -15.897 -0.446 29.965 1.00 48.00 207 LYS A CA 1
ATOM 1753 C C . LYS A 1 207 ? -14.871 -0.237 31.101 1.00 48.00 207 LYS A C 1
ATOM 1755 O O . LYS A 1 207 ? -15.111 -0.706 32.203 1.00 48.00 207 LYS A O 1
ATOM 1760 N N . GLY A 1 208 ? -13.783 0.517 30.879 1.00 41.72 208 GLY A N 1
ATOM 1761 C CA . GLY A 1 208 ? -12.804 0.829 31.935 1.00 41.72 208 GLY A CA 1
ATOM 1762 C C . GLY A 1 208 ? -11.989 2.126 31.812 1.00 41.72 208 GLY A C 1
ATOM 1763 O O . GLY A 1 208 ? -11.126 2.351 32.647 1.00 41.72 208 GLY A O 1
ATOM 1764 N N . LEU A 1 209 ? -12.223 3.004 30.827 1.00 40.88 209 LEU A N 1
ATOM 1765 C CA . LEU A 1 209 ? -11.402 4.219 30.642 1.00 40.88 209 LEU A CA 1
ATOM 1766 C C . LEU A 1 209 ? -12.270 5.476 30.468 1.00 40.88 209 LEU A C 1
ATOM 1768 O O . LEU A 1 209 ? -12.627 5.881 29.360 1.00 40.88 209 LEU A O 1
ATOM 1772 N N . LYS A 1 210 ? -12.604 6.132 31.586 1.00 35.81 210 LYS A N 1
ATOM 1773 C CA . LYS A 1 210 ? -13.152 7.499 31.593 1.00 35.81 210 LYS A CA 1
ATOM 1774 C C . LYS A 1 210 ? -12.080 8.470 31.078 1.00 35.81 210 LYS A C 1
ATOM 1776 O O . LYS A 1 210 ? -11.271 8.964 31.848 1.00 35.81 210 LYS A O 1
ATOM 1781 N N . VAL A 1 211 ? -12.075 8.749 29.776 1.00 43.22 211 VAL A N 1
ATOM 1782 C CA . VAL A 1 211 ? -11.250 9.817 29.185 1.00 43.22 211 VAL A CA 1
ATOM 1783 C C . VAL A 1 211 ? -12.145 10.712 28.331 1.00 43.22 211 VAL A C 1
ATOM 1785 O O . VAL A 1 211 ? -12.698 10.257 27.324 1.00 43.22 211 VAL A O 1
ATOM 1788 N N . GLN A 1 212 ? -12.332 11.960 28.768 1.00 37.41 212 GLN A N 1
ATOM 1789 C CA . GLN A 1 212 ? -12.909 13.048 27.975 1.00 37.41 212 GLN A CA 1
ATOM 1790 C C . GLN A 1 212 ? -11.929 13.378 26.837 1.00 37.41 212 GLN A C 1
ATOM 1792 O O . GLN A 1 212 ? -10.743 13.578 27.085 1.00 37.41 212 GLN A O 1
ATOM 1797 N N . PHE A 1 213 ? -12.402 13.381 25.590 1.00 41.50 213 PHE A N 1
ATOM 1798 C CA . PHE A 1 213 ? -11.591 13.718 24.418 1.00 41.50 213 PHE A CA 1
ATOM 1799 C C . PHE A 1 213 ? -12.001 15.100 23.908 1.00 41.50 213 PHE A C 1
ATOM 1801 O O . PHE A 1 213 ? -13.115 15.255 23.413 1.00 41.50 213 PHE A O 1
ATOM 1808 N N . HIS A 1 214 ? -11.093 16.075 23.983 1.00 33.59 214 HIS A N 1
ATOM 1809 C CA . HIS A 1 214 ? -11.150 17.258 23.128 1.00 33.59 214 HIS A CA 1
ATOM 1810 C C . HIS A 1 214 ? -10.392 16.941 21.836 1.00 33.59 214 HIS A C 1
ATOM 1812 O O . HIS A 1 214 ? -9.174 16.762 21.826 1.00 33.59 214 HIS A O 1
ATOM 1818 N N . MET A 1 215 ? -11.147 16.779 20.750 1.00 43.56 215 MET A N 1
ATOM 1819 C CA . MET A 1 215 ? -10.622 16.530 19.411 1.00 43.56 215 MET A CA 1
ATOM 1820 C C . MET A 1 215 ? -10.097 17.831 18.816 1.00 43.56 215 MET A C 1
ATOM 1822 O O . MET A 1 215 ? -10.878 18.762 18.656 1.00 43.56 215 MET A O 1
ATOM 1826 N N . THR A 1 216 ? -8.792 17.869 18.521 1.00 39.62 216 THR A N 1
ATOM 1827 C CA . THR A 1 216 ? -8.168 18.389 17.273 1.00 39.62 216 THR A CA 1
ATOM 1828 C C . THR A 1 216 ? -6.638 18.529 17.380 1.00 39.62 216 THR A C 1
ATOM 1830 O O . THR A 1 216 ? -5.972 18.670 16.365 1.00 39.62 216 THR A O 1
ATOM 1833 N N . SER A 1 217 ? -6.031 18.376 18.566 1.00 42.22 217 SER A N 1
ATOM 1834 C CA . SER A 1 217 ? -4.561 18.458 18.756 1.00 42.22 217 SER A CA 1
ATOM 1835 C C . SER A 1 217 ? -3.959 17.338 19.631 1.00 42.22 217 SER A C 1
ATOM 1837 O O . SER A 1 217 ? -2.799 17.389 20.035 1.00 42.22 217 SER A O 1
ATOM 1839 N N . PHE A 1 218 ? -4.738 16.293 19.927 1.00 43.16 218 PHE A N 1
ATOM 1840 C CA . PHE A 1 218 ? -4.558 15.490 21.145 1.00 43.16 218 PHE A CA 1
ATOM 1841 C C . PHE A 1 218 ? -3.927 14.099 20.951 1.00 43.16 218 PHE A C 1
ATOM 1843 O O . PHE A 1 218 ? -3.379 13.529 21.896 1.00 43.16 218 PHE A O 1
ATOM 1850 N N . ILE A 1 219 ? -3.967 13.535 19.741 1.00 48.38 219 ILE A N 1
ATOM 1851 C CA . ILE A 1 219 ? -3.569 12.136 19.513 1.00 48.38 219 ILE A CA 1
ATOM 1852 C C . ILE A 1 219 ? -2.053 11.939 19.671 1.00 48.38 219 ILE A C 1
ATOM 1854 O O . ILE A 1 219 ? -1.642 10.957 20.278 1.00 48.38 219 ILE A O 1
ATOM 1858 N N . ASN A 1 220 ? -1.204 12.901 19.291 1.00 44.59 220 ASN A N 1
ATOM 1859 C CA . ASN A 1 220 ? 0.246 12.782 19.518 1.00 44.59 220 ASN A CA 1
ATOM 1860 C C . ASN A 1 220 ? 0.649 12.885 21.003 1.00 44.59 220 ASN A C 1
ATOM 1862 O O . ASN A 1 220 ? 1.539 12.155 21.437 1.00 44.59 220 ASN A O 1
ATOM 1866 N N . ALA A 1 221 ? 0.003 13.753 21.791 1.00 45.00 221 ALA A N 1
ATOM 1867 C CA . ALA A 1 221 ? 0.356 13.955 23.199 1.00 45.00 221 ALA A CA 1
ATOM 1868 C C . ALA A 1 221 ? -0.156 12.812 24.090 1.00 45.00 221 ALA A C 1
ATOM 1870 O O . ALA A 1 221 ? 0.587 12.287 24.919 1.00 45.00 221 ALA A O 1
ATOM 1871 N N . LYS A 1 222 ? -1.397 12.356 23.873 1.00 45.44 222 LYS A N 1
ATOM 1872 C CA . LYS A 1 222 ? -2.016 11.330 24.721 1.00 45.44 222 LYS A CA 1
ATOM 1873 C C . LYS A 1 222 ? -1.768 9.897 24.287 1.00 45.44 222 LYS A C 1
ATOM 1875 O O . LYS A 1 222 ? -1.799 9.032 25.152 1.00 45.44 222 LYS A O 1
ATOM 1880 N N . ILE A 1 223 ? -1.430 9.618 23.024 1.00 49.88 223 ILE A N 1
ATOM 1881 C CA . ILE A 1 223 ? -0.883 8.297 22.668 1.00 49.88 223 ILE A CA 1
ATOM 1882 C C . ILE A 1 223 ? 0.484 8.095 23.338 1.00 49.88 223 ILE A C 1
ATOM 1884 O O . ILE A 1 223 ? 0.736 7.017 23.867 1.00 49.88 223 ILE A O 1
ATOM 1888 N N . MET A 1 224 ? 1.338 9.125 23.392 1.00 46.34 224 MET A N 1
ATOM 1889 C CA . MET A 1 224 ? 2.623 9.057 24.108 1.00 46.34 224 MET A CA 1
ATOM 1890 C C . MET A 1 224 ? 2.427 8.883 25.624 1.00 46.34 224 MET A C 1
ATOM 1892 O O . MET A 1 224 ? 3.114 8.071 26.240 1.00 46.34 224 MET A O 1
ATOM 1896 N N . GLU A 1 225 ? 1.454 9.576 26.220 1.00 46.25 225 GLU A N 1
ATOM 1897 C CA . GLU A 1 225 ? 1.101 9.437 27.641 1.00 46.25 225 GLU A CA 1
ATOM 1898 C C . GLU A 1 225 ? 0.469 8.064 27.960 1.00 46.25 225 GLU A C 1
ATOM 1900 O O . GLU A 1 225 ? 0.823 7.429 28.952 1.00 46.25 225 GLU A O 1
ATOM 1905 N N . PHE A 1 226 ? -0.382 7.546 27.068 1.00 47.56 226 PHE A N 1
ATOM 1906 C CA . PHE A 1 226 ? -0.995 6.222 27.185 1.00 47.56 226 PHE A CA 1
ATOM 1907 C C . PHE A 1 226 ? 0.033 5.096 27.025 1.00 47.56 226 PHE A C 1
ATOM 1909 O O . PHE A 1 226 ? -0.006 4.141 27.796 1.00 47.56 226 PHE A O 1
ATOM 1916 N N . PHE A 1 227 ? 0.991 5.209 26.093 1.00 49.44 227 PHE A N 1
ATOM 1917 C CA . PHE A 1 227 ? 2.094 4.246 25.959 1.00 49.44 227 PHE A CA 1
ATOM 1918 C C . PHE A 1 227 ? 3.038 4.259 27.163 1.00 49.44 227 PHE A C 1
ATOM 1920 O O . PHE A 1 227 ? 3.533 3.202 27.551 1.00 49.44 227 PHE A O 1
ATOM 1927 N N . LYS A 1 228 ? 3.254 5.425 27.786 1.00 48.84 228 LYS A N 1
ATOM 1928 C CA . LYS A 1 228 ? 4.034 5.531 29.024 1.00 48.84 228 LYS A CA 1
ATOM 1929 C C . LYS A 1 228 ? 3.361 4.734 30.152 1.00 48.84 228 LYS A C 1
ATOM 1931 O O . LYS A 1 228 ? 4.005 3.870 30.739 1.00 48.84 228 LYS A O 1
ATOM 1936 N N . GLN A 1 229 ? 2.050 4.907 30.329 1.00 46.41 229 GLN A N 1
ATOM 1937 C CA . GLN A 1 229 ? 1.251 4.211 31.350 1.00 46.41 229 GLN A CA 1
ATOM 1938 C C . GLN A 1 229 ? 1.037 2.710 31.063 1.00 46.41 229 GLN A C 1
ATOM 1940 O O . GLN A 1 229 ? 1.093 1.892 31.976 1.00 46.41 229 GLN A O 1
ATOM 1945 N N . THR A 1 230 ? 0.859 2.296 29.801 1.00 44.59 230 THR A N 1
ATOM 1946 C CA . THR A 1 230 ? 0.742 0.859 29.458 1.00 44.59 230 THR A CA 1
ATOM 1947 C C . THR A 1 230 ? 2.077 0.112 29.509 1.00 44.59 230 THR A C 1
ATOM 1949 O O . THR A 1 230 ? 2.075 -1.102 29.701 1.00 44.59 230 THR A O 1
ATOM 1952 N N . SER A 1 231 ? 3.222 0.796 29.378 1.00 42.75 231 SER A N 1
ATOM 1953 C CA . SER A 1 231 ? 4.547 0.172 29.549 1.00 42.75 231 SER A CA 1
ATOM 1954 C C . SER A 1 231 ? 4.886 -0.161 31.005 1.00 42.75 231 SER A C 1
ATOM 1956 O O . SER A 1 231 ? 5.657 -1.088 31.247 1.00 42.75 231 SER A O 1
ATOM 1958 N N . GLU A 1 232 ? 4.298 0.563 31.959 1.00 43.44 232 GLU A N 1
ATOM 1959 C CA . GLU A 1 232 ? 4.400 0.278 33.394 1.00 43.44 232 GLU A CA 1
ATOM 1960 C C . GLU A 1 232 ? 3.464 -0.874 33.782 1.00 43.44 232 GLU A C 1
ATOM 1962 O O . GLU A 1 232 ? 3.876 -1.774 34.505 1.00 43.44 232 GLU A O 1
ATOM 1967 N N . TYR A 1 233 ? 2.266 -0.930 33.191 1.00 37.19 233 TYR A N 1
ATOM 1968 C CA . TYR A 1 233 ? 1.295 -2.008 33.415 1.00 37.19 233 TYR A CA 1
ATOM 1969 C C . TYR A 1 233 ? 1.729 -3.376 32.851 1.00 37.19 233 TYR A C 1
ATOM 1971 O O . TYR A 1 233 ? 1.330 -4.413 33.359 1.00 37.19 233 TYR A O 1
ATOM 1979 N N . LEU A 1 234 ? 2.556 -3.402 31.798 1.00 39.44 234 LEU A N 1
ATOM 1980 C CA . LEU A 1 234 ? 3.080 -4.639 31.189 1.00 39.44 234 LEU A CA 1
ATOM 1981 C C . LEU A 1 234 ? 4.384 -5.149 31.833 1.00 39.44 234 LEU A C 1
ATOM 1983 O O . LEU A 1 234 ? 4.953 -6.124 31.347 1.00 39.44 234 LEU A O 1
ATOM 1987 N N . LYS A 1 235 ? 4.893 -4.466 32.866 1.00 40.66 235 LYS A N 1
ATOM 1988 C CA . LYS A 1 235 ? 6.082 -4.872 33.639 1.00 40.66 235 LYS A CA 1
ATOM 1989 C C . LYS A 1 235 ? 5.745 -5.386 35.040 1.00 40.66 235 LYS A C 1
ATOM 1991 O O . LYS A 1 235 ? 6.636 -5.882 35.720 1.00 40.66 235 LYS A O 1
ATOM 1996 N N . SER A 1 236 ? 4.496 -5.251 35.466 1.00 38.09 236 SER A N 1
ATOM 1997 C CA . SER A 1 236 ? 3.959 -5.814 36.701 1.00 38.09 236 SER A CA 1
ATOM 1998 C C . SER A 1 236 ? 3.147 -7.065 36.365 1.00 38.09 236 SER A C 1
ATOM 2000 O O . SER A 1 236 ? 1.931 -6.968 36.215 1.00 38.09 236 SER A O 1
ATOM 2002 N N . ASP A 1 237 ? 3.873 -8.153 36.098 1.00 33.03 237 ASP A N 1
ATOM 2003 C CA . ASP A 1 237 ? 3.563 -9.581 36.331 1.00 33.03 237 ASP A CA 1
ATOM 2004 C C . ASP A 1 237 ? 4.482 -10.465 35.468 1.00 33.03 237 ASP A C 1
ATOM 2006 O O . ASP A 1 237 ? 4.406 -10.397 34.216 1.00 33.03 237 ASP A O 1
#

pLDDT: mean 71.55, std 22.48, range [28.03, 95.19]

Foldseek 3Di:
DDDDDDDDDDDDDDDDDDDDPDPDDPPPPPDPPDPVLVPDDFLAADPVCPPPDLVRLVVVLCVLCVVPPLVVVLCPQCLSVDPDQPVPDDPVRVVVNVVSVLVSLLSLLQQDDPDPSSVVSSSSVLNSCCVRVVCLRVPLLSNLLSCLVVCVVSVSSCVVSVADSDLVRLLVQCVDPVSVVSNVSNCVRCVVRSVVSVVVSCVVVPPPDPDDDDDDPPCVPVVVVVCVVVVVVVVPD

Sequence (237 aa):
MNSAEYHIFFSTIGTPPPSKMVKREILRVKSFKKTTDLYQKPVFLLEKTLELDKEQHFDLILQKTDDLSIYKQLLKSKIFSVKKDRMSMTEQMERIFNRHLVDTLVKLCKCRNDDQKTGFIFNLIVDYIIKYCYIDRYNKTELFLLLLPNHLEYEKEIQKLGFESARNALLKMMKSKPFYSTMLKFCKSRPEFYDQLFYDFFKQNKKGLKVQFHMTSFINAKIMEFFKQTSEYLKSD

Secondary structure (DSSP, 8-state):
--------------PPPP----------------SGGGGSPPS---GGGTT--HHHHHHHHHHHHTT-HHHHHHHTSGGGT--S-GGG--HHHHHHHHHHHHHHHHHHHHH--SSHHHHHHHHHHHHHHHHHH-HHHH-HHHHHHHHGGGTTTSHHHHHHTT---SHHHHHHHTTSHHHHHHHHHHHTTSHHHHHHHHHHHHHHH-SS-------SS-HHHHHHHHHHHHHHHTS--

Radius of gyration: 27.15 Å; chains: 1; bounding box: 57×102×57 Å